Protein AF-A0AAU4DX26-F1 (afdb_monomer_lite)

Foldseek 3Di:
DDDDDDDDDDDDPPPDPPDPPPCPPAPDVVLLVVLVVLCVVCVVLLQVLLCVQQNHFFDEAEARHALLVLLLVQLVFLCQQLDDDDPVLSVVSSVVSSVCVVVDLQQWAWHHGNRAIYIYGHSVSCSPPPSLVSSLNVSLNRSVRSQCVPPPNVVVVSVVVCCVSVVDPDDVVVVVVVVVVVVVSNVSSNVCSVSSCVSSVD

Radius of gyration: 22.92 Å; chains: 1; bounding box: 84×51×58 Å

Structure (mmCIF, N/CA/C/O backbone):
data_AF-A0AAU4DX26-F1
#
_entry.id   AF-A0AAU4DX26-F1
#
loop_
_atom_site.group_PDB
_atom_site.id
_atom_site.type_symbol
_atom_site.label_atom_id
_atom_site.label_alt_id
_atom_site.label_comp_id
_atom_site.label_asym_id
_atom_site.label_entity_id
_atom_site.label_seq_id
_atom_site.pdbx_PDB_ins_code
_atom_site.Cartn_x
_atom_site.Cartn_y
_atom_site.Cartn_z
_atom_site.occupancy
_atom_site.B_iso_or_equiv
_atom_site.auth_seq_id
_atom_site.auth_comp_id
_atom_site.auth_asym_id
_atom_site.auth_atom_id
_atom_site.pdbx_PDB_model_num
ATOM 1 N N . MET A 1 1 ? 65.463 29.851 33.511 1.00 45.09 1 MET A N 1
ATOM 2 C CA . MET A 1 1 ? 64.222 29.044 33.441 1.00 45.09 1 MET A CA 1
ATOM 3 C C . MET A 1 1 ? 63.133 29.927 32.836 1.00 45.09 1 MET A C 1
ATOM 5 O O . MET A 1 1 ? 63.226 31.135 32.988 1.00 45.09 1 MET A O 1
ATOM 9 N N . ALA A 1 2 ? 62.246 29.336 32.037 1.00 43.62 2 ALA A N 1
ATOM 10 C CA . ALA A 1 2 ? 61.612 29.903 30.838 1.00 43.62 2 ALA A CA 1
ATOM 11 C C . ALA A 1 2 ? 60.739 31.172 30.991 1.00 43.62 2 ALA A C 1
ATOM 13 O O . ALA A 1 2 ? 60.023 31.341 31.972 1.00 43.62 2 ALA A O 1
ATOM 14 N N . SER A 1 3 ? 60.775 32.007 29.944 1.00 37.50 3 SER A N 1
ATOM 15 C CA . SER A 1 3 ? 59.946 33.198 29.698 1.00 37.50 3 SER A CA 1
ATOM 16 C C . SER A 1 3 ? 58.506 32.850 29.280 1.00 37.50 3 SER A C 1
ATOM 18 O O . SER A 1 3 ? 58.335 31.915 28.498 1.00 37.50 3 SER A O 1
ATOM 20 N N . PRO A 1 4 ? 57.482 33.645 29.647 1.00 47.53 4 PRO A N 1
ATOM 21 C CA . PRO A 1 4 ? 56.188 33.624 28.972 1.00 47.53 4 PRO A CA 1
ATOM 22 C C . PRO A 1 4 ? 56.113 34.730 27.903 1.00 47.53 4 PRO A C 1
ATOM 24 O O . PRO A 1 4 ? 56.318 35.908 28.185 1.00 47.53 4 PRO A O 1
ATOM 27 N N . SER A 1 5 ? 55.838 34.336 26.659 1.00 44.50 5 SER A N 1
ATOM 28 C CA . SER A 1 5 ? 55.486 35.226 25.540 1.00 44.50 5 SER A CA 1
ATOM 29 C C . SER A 1 5 ? 53.956 35.309 25.363 1.00 44.50 5 SER A C 1
ATOM 31 O O . SER A 1 5 ? 53.243 34.479 25.931 1.00 44.50 5 SER A O 1
ATOM 33 N N . PRO A 1 6 ? 53.443 36.332 24.649 1.00 45.28 6 PRO A N 1
ATOM 34 C CA . PRO A 1 6 ? 52.147 36.946 24.923 1.00 45.28 6 PRO A CA 1
ATOM 35 C C . PRO A 1 6 ? 50.973 36.385 24.105 1.00 45.28 6 PRO A C 1
ATOM 37 O O . PRO A 1 6 ? 51.128 35.616 23.161 1.00 45.28 6 PRO A O 1
ATOM 40 N N . ILE A 1 7 ? 49.785 36.842 24.507 1.00 44.69 7 ILE A N 1
ATOM 41 C CA . ILE A 1 7 ? 48.466 36.684 23.885 1.00 44.69 7 ILE A CA 1
ATOM 42 C C . ILE A 1 7 ? 48.524 36.930 22.367 1.00 44.69 7 ILE A C 1
ATOM 44 O O . ILE A 1 7 ? 48.953 37.997 21.934 1.00 44.69 7 ILE A O 1
ATOM 48 N N . SER A 1 8 ? 47.982 35.993 21.582 1.00 38.03 8 SER A N 1
ATOM 49 C CA . SER A 1 8 ? 47.540 36.247 20.208 1.00 38.03 8 SER A CA 1
ATOM 50 C C . SER A 1 8 ? 46.081 35.813 20.062 1.00 38.03 8 SER A C 1
ATOM 52 O O . SER A 1 8 ? 45.760 34.630 19.990 1.00 38.03 8 SER A O 1
ATOM 54 N N . ASN A 1 9 ? 45.196 36.809 20.095 1.00 45.59 9 ASN A N 1
ATOM 55 C CA . ASN A 1 9 ? 43.799 36.716 19.692 1.00 45.59 9 ASN A CA 1
ATOM 56 C C . ASN A 1 9 ? 43.763 36.925 18.174 1.00 45.59 9 ASN A C 1
ATOM 58 O O . ASN A 1 9 ? 43.903 38.068 17.736 1.00 45.59 9 ASN A O 1
ATOM 62 N N . GLN A 1 10 ? 43.594 35.859 17.391 1.00 40.44 10 GLN A N 1
ATOM 63 C CA . GLN A 1 10 ? 43.065 35.908 16.024 1.00 40.44 10 GLN A CA 1
ATOM 64 C C . GLN A 1 10 ? 42.912 34.486 15.482 1.00 40.44 10 GLN A C 1
ATOM 66 O O . GLN A 1 10 ? 43.899 33.790 15.285 1.00 40.44 10 GLN A O 1
ATOM 71 N N . ASP A 1 11 ? 41.649 34.068 15.373 1.00 35.59 11 ASP A N 1
ATOM 72 C CA . ASP A 1 11 ? 41.059 33.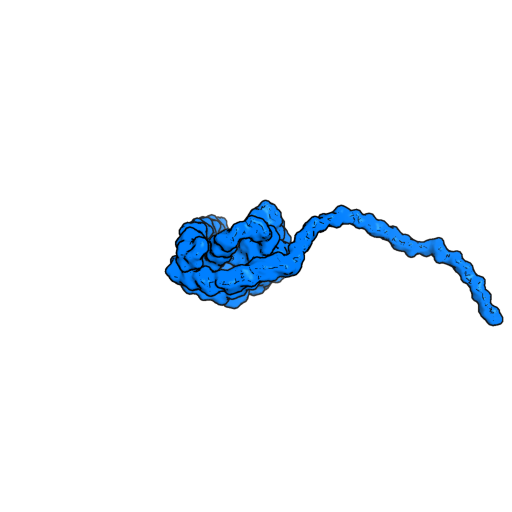175 14.359 1.00 35.59 11 ASP A CA 1
ATOM 73 C C . ASP A 1 11 ? 39.864 32.437 14.972 1.00 35.59 11 ASP A C 1
ATOM 75 O O . ASP A 1 11 ? 39.826 31.220 15.144 1.00 35.59 11 ASP A O 1
ATOM 79 N N . ALA A 1 12 ? 38.849 33.226 15.332 1.00 37.69 12 ALA A N 1
ATOM 80 C CA . ALA A 1 12 ? 37.509 32.704 15.529 1.00 37.69 12 ALA A CA 1
ATOM 81 C C . ALA A 1 12 ? 36.937 32.360 14.142 1.00 37.69 12 ALA A C 1
ATOM 83 O O . ALA A 1 12 ? 36.818 33.265 13.308 1.00 37.69 12 ALA A O 1
ATOM 84 N N . PRO A 1 13 ? 36.558 31.103 13.853 1.00 38.75 13 PRO A N 1
ATOM 85 C CA . PRO A 1 13 ? 35.814 30.817 12.640 1.00 38.75 13 PRO A CA 1
ATOM 86 C C . PRO A 1 13 ? 34.476 31.556 12.708 1.00 38.75 13 PRO A C 1
ATOM 88 O O . PRO A 1 13 ? 33.733 31.444 13.687 1.00 38.75 13 PRO A O 1
ATOM 91 N N . ALA A 1 14 ? 34.198 32.337 11.664 1.00 37.00 14 ALA A N 1
ATOM 92 C CA . ALA A 1 14 ? 32.953 33.062 11.481 1.00 37.00 14 ALA A CA 1
ATOM 93 C C . ALA A 1 14 ? 31.765 32.140 11.781 1.00 37.00 14 ALA A C 1
ATOM 95 O O . ALA A 1 14 ? 31.567 31.123 11.113 1.00 37.00 14 ALA A O 1
ATOM 96 N N . ALA A 1 15 ? 30.988 32.503 12.803 1.00 37.38 15 ALA A N 1
ATOM 97 C CA . ALA A 1 15 ? 29.748 31.833 13.141 1.00 37.38 15 ALA A CA 1
ATOM 98 C C . ALA A 1 15 ? 28.873 31.773 11.884 1.00 37.38 15 ALA A C 1
ATOM 100 O O . ALA A 1 15 ? 28.411 32.799 11.376 1.00 37.38 15 ALA A O 1
ATOM 101 N N . ALA A 1 16 ? 28.677 30.560 11.365 1.00 36.34 16 ALA A N 1
ATOM 102 C CA . ALA A 1 16 ? 27.711 30.305 10.318 1.00 36.34 16 ALA A CA 1
ATOM 103 C C . ALA A 1 16 ? 26.363 30.851 10.800 1.00 36.34 16 ALA A C 1
ATOM 105 O O . ALA A 1 16 ? 25.844 30.431 11.836 1.00 36.34 16 ALA A O 1
ATOM 106 N N . ARG A 1 17 ? 25.830 31.836 10.070 1.00 33.31 17 ARG A N 1
ATOM 107 C CA . ARG A 1 17 ? 24.499 32.386 10.327 1.00 33.31 17 ARG A CA 1
ATOM 108 C C . ARG A 1 17 ? 23.514 31.214 10.400 1.00 33.31 17 ARG A C 1
ATOM 110 O O . ARG A 1 17 ? 23.447 30.458 9.427 1.00 33.31 17 ARG A O 1
ATOM 117 N N . PRO A 1 18 ? 22.752 31.045 11.494 1.00 33.91 18 PRO A N 1
ATOM 118 C CA . PRO A 1 18 ? 21.687 30.062 11.508 1.00 33.91 18 PRO A CA 1
ATOM 119 C C . PRO A 1 18 ? 20.671 30.486 10.446 1.00 33.91 18 PRO A C 1
ATOM 121 O O . PRO A 1 18 ? 19.991 31.503 10.580 1.00 33.91 18 PRO A O 1
ATOM 124 N N . GLY A 1 19 ? 20.611 29.725 9.351 1.00 31.81 19 GLY A N 1
ATOM 125 C CA . GLY A 1 19 ? 19.481 29.784 8.434 1.00 31.81 19 GLY A CA 1
ATOM 126 C C . GLY A 1 19 ? 18.188 29.530 9.214 1.00 31.81 19 GLY A C 1
ATOM 127 O O . GLY A 1 19 ? 18.244 28.924 10.289 1.00 31.81 19 GLY A O 1
ATOM 128 N N . PRO A 1 20 ? 17.030 30.000 8.719 1.00 30.69 20 PRO A N 1
ATOM 129 C CA . PRO A 1 20 ? 15.772 29.865 9.437 1.00 30.69 20 PRO A CA 1
ATOM 130 C C . PRO A 1 20 ? 15.560 28.395 9.795 1.00 30.69 20 PRO A C 1
ATOM 132 O O . PRO A 1 20 ? 15.375 27.545 8.922 1.00 30.69 20 PRO A O 1
ATOM 135 N N . ALA A 1 21 ? 15.640 28.100 11.093 1.00 29.28 21 ALA A N 1
ATOM 136 C CA . ALA A 1 21 ? 15.318 26.797 11.628 1.00 29.28 21 ALA A CA 1
ATOM 137 C C . ALA A 1 21 ? 13.844 26.556 11.313 1.00 29.28 21 ALA A C 1
ATOM 139 O O . ALA A 1 21 ? 12.949 27.106 11.958 1.00 29.28 21 ALA A O 1
ATOM 140 N N . VAL A 1 22 ? 13.588 25.760 10.276 1.00 27.83 22 VAL A N 1
ATOM 141 C CA . VAL A 1 22 ? 12.261 25.225 10.001 1.00 27.83 22 VAL A CA 1
ATOM 142 C C . VAL A 1 22 ? 11.984 24.215 11.108 1.00 27.83 22 VAL A C 1
ATOM 144 O O . VAL A 1 22 ? 12.221 23.016 10.964 1.00 27.83 22 VAL A O 1
ATOM 147 N N . ASN A 1 23 ? 11.515 24.731 12.245 1.00 27.22 23 ASN A N 1
ATOM 148 C CA . ASN A 1 23 ? 10.947 23.969 13.344 1.00 27.22 23 ASN A CA 1
ATOM 149 C C . ASN A 1 23 ? 9.668 23.310 12.833 1.00 27.22 23 ASN A C 1
ATOM 151 O O . ASN A 1 23 ? 8.558 23.775 13.069 1.00 27.22 23 ASN A O 1
ATOM 155 N N . THR A 1 24 ? 9.823 22.217 12.093 1.00 33.28 24 THR A N 1
ATOM 156 C CA . THR A 1 24 ? 8.741 21.250 11.974 1.00 33.28 24 THR A CA 1
ATOM 157 C C . THR A 1 24 ? 8.690 20.588 13.344 1.00 33.28 24 THR A C 1
ATOM 159 O O . THR A 1 24 ? 9.684 19.952 13.704 1.00 33.28 24 THR A O 1
ATOM 162 N N . PRO A 1 25 ? 7.630 20.753 14.155 1.00 36.09 25 PRO A N 1
ATOM 163 C CA . PRO A 1 25 ? 7.557 20.045 15.419 1.00 36.09 25 PRO A CA 1
ATOM 164 C C . PRO A 1 25 ? 7.612 18.554 15.093 1.00 36.09 25 PRO A C 1
ATOM 166 O O . PRO A 1 25 ? 6.681 17.994 14.510 1.00 36.09 25 PRO A O 1
ATOM 169 N N . ALA A 1 26 ? 8.739 17.915 15.414 1.00 45.88 26 ALA A N 1
ATOM 170 C CA . ALA A 1 26 ? 8.803 16.471 15.476 1.00 45.88 26 ALA A CA 1
ATOM 171 C C . ALA A 1 26 ? 7.676 16.063 16.422 1.00 45.88 26 ALA A C 1
ATOM 173 O O . ALA A 1 26 ? 7.638 16.516 17.567 1.00 45.88 26 ALA A O 1
ATOM 174 N N . LEU A 1 27 ? 6.710 15.282 15.942 1.00 53.22 27 LEU A N 1
ATOM 175 C CA . LEU A 1 27 ? 5.729 14.705 16.850 1.00 53.22 27 LEU A CA 1
ATOM 176 C C . LEU A 1 27 ? 6.478 14.031 17.980 1.00 53.22 27 LEU A C 1
ATOM 178 O O . LEU A 1 27 ? 7.435 13.289 17.744 1.00 53.22 27 LEU A O 1
ATOM 182 N N . SER A 1 28 ? 6.047 14.309 19.204 1.00 62.34 28 SER A N 1
ATOM 183 C CA . SER A 1 28 ? 6.607 13.630 20.355 1.00 62.34 28 SER A CA 1
ATOM 184 C C . SER A 1 28 ? 6.428 12.126 20.150 1.00 62.34 28 SER A C 1
ATOM 186 O O . SER A 1 28 ? 5.377 11.673 19.691 1.00 62.34 28 SER A O 1
ATOM 188 N N . ALA A 1 29 ? 7.449 11.340 20.496 1.00 73.06 29 ALA A N 1
ATOM 189 C CA . ALA A 1 29 ? 7.422 9.878 20.399 1.00 73.06 29 ALA A CA 1
ATOM 190 C C . ALA A 1 29 ? 6.145 9.261 21.008 1.00 73.06 29 ALA A C 1
ATOM 192 O O . ALA A 1 29 ? 5.704 8.197 20.588 1.00 73.06 29 ALA A O 1
ATOM 193 N N . ARG A 1 30 ? 5.523 9.962 21.963 1.00 79.12 30 ARG A N 1
ATOM 194 C CA . ARG A 1 30 ? 4.229 9.633 22.563 1.00 79.12 30 ARG A CA 1
ATOM 195 C C . ARG A 1 30 ? 3.085 9.535 21.549 1.00 79.12 30 ARG A C 1
ATOM 197 O O . ARG A 1 30 ? 2.304 8.599 21.636 1.00 79.12 30 ARG A O 1
ATOM 204 N N . HIS A 1 31 ? 2.966 10.471 20.610 1.00 78.44 31 HIS A N 1
ATOM 205 C CA . HIS A 1 31 ? 1.852 10.459 19.661 1.00 78.44 31 HIS A CA 1
ATOM 206 C C . HIS A 1 31 ? 1.985 9.316 18.650 1.00 78.44 31 HIS A C 1
ATOM 208 O O . HIS A 1 31 ? 1.036 8.575 18.427 1.00 78.44 31 HIS A O 1
ATOM 214 N N . THR A 1 32 ? 3.192 9.108 18.119 1.00 83.06 32 THR A N 1
ATOM 215 C CA . THR A 1 32 ? 3.491 7.947 17.271 1.00 83.06 32 THR A CA 1
ATOM 216 C C . THR A 1 32 ? 3.190 6.632 17.993 1.00 83.06 32 THR A C 1
ATOM 218 O O . THR A 1 32 ? 2.630 5.728 17.384 1.00 83.06 32 THR A O 1
ATOM 221 N N . ARG A 1 33 ? 3.515 6.528 19.292 1.00 84.69 33 ARG A N 1
ATOM 222 C CA . ARG A 1 33 ? 3.175 5.352 20.112 1.00 84.69 33 ARG A CA 1
ATOM 223 C C . ARG A 1 33 ? 1.668 5.139 20.231 1.00 84.69 33 ARG A C 1
ATOM 225 O O . ARG A 1 33 ? 1.228 4.018 20.038 1.00 84.69 33 ARG A O 1
ATOM 232 N N . LEU A 1 34 ? 0.896 6.197 20.478 1.00 86.56 34 LEU A N 1
ATOM 233 C CA . LEU A 1 34 ? -0.562 6.103 20.598 1.00 86.56 34 LEU A CA 1
ATOM 234 C C . LEU A 1 34 ? -1.213 5.601 19.301 1.00 86.56 34 LEU A C 1
ATOM 236 O O . LEU A 1 34 ? -2.007 4.668 19.343 1.00 86.56 34 LEU A O 1
ATOM 240 N N . ILE A 1 35 ? -0.824 6.154 18.146 1.00 87.00 35 ILE A N 1
ATOM 241 C CA . ILE A 1 35 ? -1.317 5.670 16.846 1.00 87.00 35 ILE A CA 1
ATOM 242 C C . ILE A 1 35 ? -0.880 4.217 16.604 1.00 87.00 35 ILE A C 1
ATOM 244 O O . ILE A 1 35 ? -1.664 3.408 16.118 1.00 87.00 35 ILE A O 1
ATOM 248 N N . ALA A 1 36 ? 0.347 3.848 16.985 1.00 88.00 36 ALA A N 1
ATOM 249 C CA . ALA A 1 36 ? 0.823 2.471 16.857 1.00 88.00 36 ALA A CA 1
ATOM 250 C C . ALA A 1 36 ? 0.057 1.479 17.745 1.00 88.00 36 ALA A C 1
ATOM 252 O O . ALA A 1 36 ? -0.199 0.356 17.318 1.00 88.00 36 ALA A O 1
ATOM 253 N N . GLU A 1 37 ? -0.319 1.873 18.961 1.00 88.69 37 GLU A N 1
ATOM 254 C CA . GLU A 1 37 ? -1.157 1.065 19.852 1.00 88.69 37 GLU A CA 1
ATOM 255 C C . GLU A 1 37 ? -2.569 0.892 19.287 1.00 88.69 37 GLU A C 1
ATOM 257 O O . GLU A 1 37 ? -3.084 -0.224 19.281 1.00 88.69 37 GLU A O 1
ATOM 262 N N . GLN A 1 38 ? -3.161 1.959 18.744 1.00 89.12 38 GLN A N 1
ATOM 263 C CA . GLN A 1 38 ? -4.467 1.896 18.084 1.00 89.12 38 GLN A CA 1
ATOM 264 C C . GLN A 1 38 ? -4.439 0.985 16.854 1.00 89.12 38 GLN A C 1
ATOM 266 O O . GLN A 1 38 ? -5.291 0.111 16.734 1.00 89.12 38 GLN A O 1
ATOM 271 N N . ILE A 1 39 ? -3.427 1.118 15.991 1.00 89.38 39 ILE A N 1
ATOM 272 C CA . ILE A 1 39 ? -3.243 0.221 14.841 1.00 89.38 39 ILE A CA 1
ATOM 273 C C . ILE A 1 39 ? -3.075 -1.220 15.303 1.00 89.38 39 ILE A C 1
ATOM 275 O O . ILE A 1 39 ? -3.710 -2.105 14.749 1.00 89.38 39 ILE A O 1
ATOM 279 N N . ARG A 1 40 ? -2.276 -1.477 16.344 1.00 89.50 40 ARG A N 1
ATOM 280 C CA . ARG A 1 40 ? -2.105 -2.838 16.869 1.00 89.50 40 ARG A CA 1
ATOM 281 C C . ARG A 1 40 ? -3.426 -3.435 17.357 1.00 89.50 40 ARG A C 1
ATOM 283 O O . ARG A 1 40 ? -3.659 -4.615 17.133 1.00 89.50 40 ARG A O 1
ATOM 290 N N . ALA A 1 41 ? -4.270 -2.635 18.006 1.00 89.38 41 ALA A N 1
ATOM 291 C CA . ALA A 1 41 ? -5.582 -3.078 18.470 1.00 89.38 41 ALA A CA 1
ATOM 292 C C . ALA A 1 41 ? -6.568 -3.339 17.316 1.00 89.38 41 ALA A C 1
ATOM 294 O O . ALA A 1 41 ? -7.430 -4.202 17.442 1.00 89.38 41 ALA A O 1
ATOM 295 N N . LEU A 1 42 ? -6.444 -2.604 16.207 1.00 90.00 42 LEU A N 1
ATOM 296 C CA . LEU A 1 42 ? -7.306 -2.737 15.027 1.00 90.00 42 LEU A CA 1
ATOM 297 C C . LEU A 1 42 ? -6.809 -3.780 14.019 1.00 90.00 42 LEU A C 1
ATOM 299 O O . LEU A 1 42 ? -7.602 -4.264 13.219 1.00 90.00 42 LEU A O 1
ATOM 303 N N . ALA A 1 43 ? -5.521 -4.129 14.045 1.00 91.00 43 ALA A N 1
ATOM 304 C CA . ALA A 1 43 ? -4.886 -4.870 12.961 1.00 91.00 43 ALA A CA 1
ATOM 305 C C . ALA A 1 43 ? -5.543 -6.224 12.673 1.00 91.00 43 ALA A C 1
ATOM 307 O O . ALA A 1 43 ? -5.763 -6.529 11.510 1.00 91.00 43 ALA A O 1
ATOM 308 N N . GLY A 1 44 ? -5.876 -6.997 13.712 1.00 93.94 44 GLY A N 1
ATOM 309 C CA . GLY A 1 44 ? -6.558 -8.287 13.561 1.00 93.94 44 GLY A CA 1
ATOM 310 C C . GLY A 1 44 ? -7.949 -8.139 12.933 1.00 93.94 44 GLY A C 1
ATOM 311 O O . GLY A 1 44 ? -8.136 -8.598 11.811 1.00 93.94 44 GLY A O 1
ATOM 312 N N . PRO A 1 45 ? -8.891 -7.430 13.587 1.00 95.25 45 PRO A N 1
ATOM 313 C CA . PRO A 1 45 ? -10.249 -7.268 13.065 1.00 95.25 45 PRO A CA 1
ATOM 314 C C . PRO A 1 45 ? -10.316 -6.664 11.656 1.00 95.25 45 PRO A C 1
ATOM 316 O O . PRO A 1 45 ? -11.117 -7.098 10.835 1.00 95.25 45 PRO A O 1
ATOM 319 N N . VAL A 1 46 ? -9.473 -5.668 11.355 1.00 95.56 46 VAL A N 1
ATOM 320 C CA . VAL A 1 46 ? -9.447 -5.051 10.019 1.00 95.56 46 VAL A CA 1
ATOM 321 C C . VAL A 1 46 ? -8.862 -6.012 8.983 1.00 95.56 46 VAL A C 1
ATOM 323 O O . VAL A 1 46 ? -9.394 -6.094 7.881 1.00 95.56 46 VAL A O 1
ATOM 326 N N . ALA A 1 47 ? -7.802 -6.757 9.317 1.00 96.69 47 ALA A N 1
ATOM 327 C CA . ALA A 1 47 ? -7.240 -7.756 8.411 1.00 96.69 47 ALA A CA 1
ATOM 328 C C . ALA A 1 47 ? -8.257 -8.859 8.092 1.00 96.69 47 ALA A C 1
ATOM 330 O O . ALA A 1 47 ? -8.450 -9.160 6.921 1.00 96.69 47 ALA A O 1
ATOM 331 N N . GLU A 1 48 ? -8.962 -9.384 9.097 1.00 97.19 48 GLU A N 1
ATOM 332 C CA . GLU A 1 48 ? -10.016 -10.390 8.905 1.00 97.19 48 GLU A CA 1
ATOM 333 C C . GLU A 1 48 ? -11.138 -9.872 7.991 1.00 97.19 48 GLU A C 1
ATOM 335 O O . GLU A 1 48 ? -11.539 -10.553 7.045 1.00 97.19 48 GLU A O 1
ATOM 340 N N . ALA A 1 49 ? -11.605 -8.637 8.217 1.00 97.31 49 ALA A N 1
ATOM 341 C CA . ALA A 1 49 ? -12.610 -8.005 7.364 1.00 97.31 49 ALA A CA 1
ATOM 342 C C . ALA A 1 49 ? -12.120 -7.845 5.913 1.00 97.31 49 ALA A C 1
ATOM 344 O O . ALA A 1 49 ? -12.859 -8.121 4.968 1.00 97.31 49 ALA A O 1
ATOM 345 N N . VAL A 1 50 ? -10.863 -7.434 5.719 1.00 97.81 50 VAL A N 1
ATOM 346 C CA . VAL A 1 50 ? -10.267 -7.304 4.382 1.00 97.81 50 VAL A CA 1
ATOM 347 C C . VAL A 1 50 ? -10.097 -8.665 3.716 1.00 97.81 50 VAL A C 1
ATOM 349 O O . VAL A 1 50 ? -10.413 -8.788 2.538 1.00 97.81 50 VAL A O 1
ATOM 352 N N . GLU A 1 51 ? -9.664 -9.697 4.437 1.00 97.50 51 GLU A N 1
ATOM 353 C CA . GLU A 1 51 ? -9.532 -11.045 3.877 1.00 97.50 51 GLU A CA 1
ATOM 354 C C . GLU A 1 51 ? -10.873 -11.603 3.402 1.00 97.50 51 GLU A C 1
ATOM 356 O O . GLU A 1 51 ? -10.950 -12.209 2.329 1.00 97.50 51 GLU A O 1
ATOM 361 N N . GLN A 1 52 ? -11.943 -11.328 4.151 1.00 97.69 52 GLN A N 1
ATOM 362 C CA . GLN A 1 52 ? -13.305 -11.699 3.779 1.00 97.69 52 GLN A CA 1
ATOM 363 C C . GLN A 1 52 ? -13.804 -10.961 2.523 1.00 97.69 52 GLN A C 1
ATOM 365 O O . GLN A 1 52 ? -14.528 -11.551 1.720 1.00 97.69 52 GLN A O 1
ATOM 370 N N . LEU A 1 53 ? -13.446 -9.685 2.350 1.00 97.31 53 LEU A N 1
ATOM 371 C CA . LEU A 1 53 ? -13.990 -8.822 1.291 1.00 97.31 53 LEU A CA 1
ATOM 372 C C . LEU A 1 53 ? -13.128 -8.768 0.019 1.00 97.31 53 LEU A C 1
ATOM 374 O O . LEU A 1 53 ? -13.657 -8.735 -1.092 1.00 97.31 53 LEU A O 1
ATOM 378 N N . ALA A 1 54 ? -11.806 -8.726 0.167 1.00 96.38 54 ALA A N 1
ATOM 379 C CA . ALA A 1 54 ? -10.847 -8.469 -0.908 1.00 96.38 54 ALA A CA 1
ATOM 380 C C . ALA A 1 54 ? -9.977 -9.687 -1.266 1.00 96.38 54 ALA A C 1
ATOM 382 O O . ALA A 1 54 ? -9.337 -9.676 -2.326 1.00 96.38 54 ALA A O 1
ATOM 383 N N . GLY A 1 55 ? -9.982 -10.728 -0.425 1.00 96.38 55 GLY A N 1
ATOM 384 C CA . GLY A 1 55 ? -9.184 -11.943 -0.581 1.00 96.38 55 GLY A CA 1
ATOM 385 C C . GLY A 1 55 ? -7.937 -11.980 0.315 1.00 96.38 55 GLY A C 1
ATOM 386 O O . GLY A 1 55 ? -7.697 -11.051 1.082 1.00 96.38 55 GLY A O 1
ATOM 387 N N . PRO A 1 56 ? -7.132 -13.055 0.229 1.00 96.69 56 PRO A N 1
ATOM 388 C CA . PRO A 1 56 ? -6.047 -13.321 1.172 1.00 96.69 56 PRO A CA 1
ATOM 389 C C . PRO A 1 56 ? -4.994 -12.210 1.187 1.00 96.69 56 PRO A C 1
ATOM 391 O O . PRO A 1 56 ? -4.623 -11.671 0.139 1.00 96.69 56 PRO A O 1
ATOM 394 N N . LEU A 1 57 ? -4.467 -11.913 2.376 1.00 96.50 57 LEU A N 1
ATOM 395 C CA . LEU A 1 57 ? -3.395 -10.941 2.547 1.00 96.50 57 LEU A CA 1
ATOM 396 C C . LEU A 1 57 ? -2.010 -11.590 2.371 1.00 96.50 57 LEU A C 1
ATOM 398 O O . LEU A 1 57 ? -1.791 -12.729 2.788 1.00 96.50 57 LEU A O 1
ATOM 402 N N . PRO A 1 58 ? -1.032 -10.867 1.794 1.00 95.31 58 PRO A N 1
ATOM 403 C CA . PRO A 1 58 ? 0.366 -11.275 1.843 1.00 95.31 58 PRO A CA 1
ATOM 404 C C . PRO A 1 58 ? 0.939 -11.015 3.247 1.00 95.31 58 PRO A C 1
ATOM 406 O O . PRO A 1 58 ? 0.269 -10.476 4.125 1.00 95.31 58 PRO A O 1
ATOM 409 N N . THR A 1 59 ? 2.228 -11.287 3.460 1.00 95.25 59 THR A N 1
ATOM 410 C CA . THR A 1 59 ? 2.924 -10.766 4.647 1.00 95.25 59 THR A CA 1
ATOM 411 C C . THR A 1 59 ? 2.841 -9.236 4.668 1.00 95.25 59 THR A C 1
ATOM 413 O O . THR A 1 59 ? 3.400 -8.561 3.797 1.00 95.25 59 THR A O 1
ATOM 416 N N . VAL A 1 60 ? 2.172 -8.681 5.681 1.00 96.44 60 VAL A N 1
ATOM 417 C CA . VAL A 1 60 ? 2.043 -7.233 5.884 1.00 96.44 60 VAL A CA 1
ATOM 418 C C . VAL A 1 60 ? 2.909 -6.795 7.056 1.00 96.44 60 VAL A C 1
ATOM 420 O O . VAL A 1 60 ? 2.753 -7.260 8.186 1.00 96.44 60 VAL A O 1
ATOM 423 N N . ARG A 1 61 ? 3.803 -5.836 6.811 1.00 95.94 61 ARG A N 1
ATOM 424 C CA . ARG A 1 61 ? 4.517 -5.111 7.868 1.00 95.94 61 ARG A CA 1
ATOM 425 C C . ARG A 1 61 ? 3.961 -3.701 7.970 1.00 95.94 61 ARG A C 1
ATOM 427 O O . ARG A 1 61 ? 3.789 -3.045 6.953 1.00 95.94 61 ARG A O 1
ATOM 434 N N . THR A 1 62 ? 3.736 -3.211 9.188 1.00 94.81 62 THR A N 1
ATOM 435 C CA . THR A 1 62 ? 3.231 -1.846 9.403 1.00 94.81 62 THR A CA 1
ATOM 436 C C . THR A 1 62 ? 4.253 -0.991 10.143 1.00 94.81 62 THR A C 1
ATOM 438 O O . THR A 1 62 ? 4.730 -1.360 11.217 1.00 94.81 62 THR A O 1
ATOM 441 N N . LEU A 1 63 ? 4.576 0.176 9.584 1.00 94.06 63 LEU A N 1
ATOM 442 C CA . LEU A 1 63 ? 5.469 1.168 10.171 1.00 94.06 63 LEU A CA 1
ATOM 443 C C . LEU A 1 63 ? 4.708 2.459 10.469 1.00 94.06 63 LEU A C 1
ATOM 445 O O . LEU A 1 63 ? 4.351 3.208 9.565 1.00 94.06 63 LEU A O 1
ATOM 449 N N . VAL A 1 64 ? 4.550 2.777 11.751 1.00 91.56 64 VAL A N 1
ATOM 450 C CA . VAL A 1 64 ? 3.960 4.047 12.195 1.00 91.56 64 VAL A CA 1
ATOM 451 C C . VAL A 1 64 ? 5.074 5.043 12.479 1.00 91.56 64 VAL A C 1
ATOM 453 O O . VAL A 1 64 ? 5.901 4.838 13.371 1.00 91.56 64 VAL A O 1
ATOM 456 N N . THR A 1 65 ? 5.144 6.121 11.703 1.00 89.88 65 THR A N 1
ATOM 457 C CA . THR A 1 65 ? 6.281 7.046 11.765 1.00 89.88 65 THR A CA 1
ATOM 458 C C . THR A 1 65 ? 5.935 8.450 11.259 1.00 89.88 65 THR A C 1
ATOM 460 O O . THR A 1 65 ? 4.805 8.753 10.889 1.00 89.88 65 THR A O 1
ATOM 463 N N . GLY A 1 66 ? 6.910 9.359 11.292 1.00 87.31 66 GLY A N 1
ATOM 464 C CA . GLY A 1 66 ? 6.788 10.687 10.687 1.00 87.31 66 GLY A CA 1
ATOM 465 C C . GLY A 1 66 ? 7.049 10.662 9.177 1.00 87.31 66 GLY A C 1
ATOM 466 O O . GLY A 1 66 ? 7.755 9.787 8.684 1.00 87.31 66 GLY A O 1
ATOM 467 N N . ARG A 1 67 ? 6.563 11.677 8.450 1.00 85.81 67 ARG A N 1
ATOM 468 C CA . ARG A 1 67 ? 6.637 11.775 6.974 1.00 85.81 67 ARG A CA 1
ATOM 469 C C . ARG A 1 67 ? 8.025 11.517 6.381 1.00 85.81 67 ARG A C 1
ATOM 471 O O . ARG A 1 67 ? 8.151 10.715 5.470 1.00 85.81 67 ARG A O 1
ATOM 478 N N . VAL A 1 68 ? 9.075 12.141 6.923 1.00 86.88 68 VAL A N 1
ATOM 479 C CA . VAL A 1 68 ? 10.451 11.983 6.402 1.00 86.88 68 VAL A CA 1
ATOM 480 C C . VAL A 1 68 ? 10.936 10.536 6.522 1.00 86.88 68 VAL A C 1
ATOM 482 O O . VAL A 1 68 ? 11.396 9.949 5.549 1.00 86.88 68 VAL A O 1
ATOM 485 N N . ARG A 1 69 ? 10.821 9.946 7.719 1.00 87.94 69 ARG A N 1
ATOM 486 C CA . ARG A 1 69 ? 11.251 8.561 7.960 1.00 87.94 69 ARG A CA 1
ATOM 487 C C . ARG A 1 69 ? 10.390 7.567 7.188 1.00 87.94 69 ARG A C 1
ATOM 489 O O . ARG A 1 69 ? 10.925 6.587 6.691 1.00 87.94 69 ARG A O 1
ATOM 496 N N . GLY A 1 70 ? 9.092 7.832 7.073 1.00 88.69 70 GLY A N 1
ATOM 497 C CA . GLY A 1 70 ? 8.175 6.998 6.308 1.00 88.69 70 GLY A CA 1
ATOM 498 C C . GLY A 1 70 ? 8.480 7.010 4.813 1.00 88.69 70 GLY A C 1
ATOM 499 O O . GLY A 1 70 ? 8.557 5.946 4.213 1.00 88.69 70 GLY A O 1
ATOM 500 N N . ALA A 1 71 ? 8.766 8.178 4.231 1.00 88.81 71 ALA A N 1
ATOM 501 C CA . ALA A 1 71 ? 9.176 8.285 2.831 1.00 88.81 71 ALA A CA 1
ATOM 502 C C . ALA A 1 71 ? 10.492 7.537 2.556 1.00 88.81 71 ALA A C 1
ATOM 504 O O . ALA A 1 71 ? 10.593 6.804 1.578 1.00 88.81 71 ALA A O 1
ATOM 505 N N . LEU A 1 72 ? 11.479 7.661 3.453 1.00 88.44 72 LEU A N 1
ATOM 506 C CA . LEU A 1 72 ? 12.738 6.913 3.354 1.00 88.44 72 LEU A CA 1
ATOM 507 C C . LEU A 1 72 ? 12.529 5.399 3.477 1.00 88.44 72 LEU A C 1
ATOM 509 O O . LEU A 1 72 ? 13.144 4.643 2.731 1.00 88.44 72 LEU A O 1
ATOM 513 N N . ALA A 1 73 ? 11.682 4.956 4.409 1.00 90.31 73 ALA A N 1
ATOM 514 C CA . ALA A 1 73 ? 11.366 3.542 4.587 1.00 90.31 73 ALA A CA 1
ATOM 515 C C . ALA A 1 73 ? 10.622 2.968 3.376 1.00 90.31 73 ALA A C 1
ATOM 517 O O . ALA A 1 73 ? 10.956 1.872 2.936 1.00 90.31 73 ALA A O 1
ATOM 518 N N . SER A 1 74 ? 9.685 3.733 2.809 1.00 90.94 74 SER A N 1
ATOM 519 C CA . SER A 1 74 ? 8.928 3.350 1.612 1.00 90.94 74 SER A CA 1
ATOM 520 C C . SER A 1 74 ? 9.865 3.153 0.420 1.00 90.94 74 SER A C 1
ATOM 522 O O . SER A 1 74 ? 9.954 2.056 -0.123 1.00 90.94 74 SER A O 1
ATOM 524 N N . ALA A 1 75 ? 10.683 4.168 0.118 1.00 89.19 75 ALA A N 1
ATOM 525 C CA . ALA A 1 75 ? 11.665 4.106 -0.963 1.00 89.19 75 ALA A CA 1
ATOM 526 C C . ALA A 1 75 ? 12.712 2.999 -0.747 1.00 89.19 75 ALA A C 1
ATOM 528 O O . ALA A 1 75 ? 13.235 2.423 -1.698 1.00 89.19 75 ALA A O 1
ATOM 529 N N . ALA A 1 76 ? 13.069 2.696 0.507 1.00 90.00 76 ALA A N 1
ATOM 530 C CA . ALA A 1 76 ? 13.976 1.595 0.809 1.00 90.00 76 ALA A CA 1
ATOM 531 C C . ALA A 1 76 ? 13.329 0.223 0.579 1.00 90.00 76 ALA A C 1
ATOM 533 O O . ALA A 1 76 ? 14.005 -0.648 0.038 1.00 90.00 76 ALA A O 1
ATOM 534 N N . ALA A 1 77 ? 12.063 0.046 0.966 1.00 91.50 77 ALA A N 1
ATOM 535 C CA . ALA A 1 77 ? 11.319 -1.194 0.773 1.00 91.50 77 ALA A CA 1
ATOM 536 C C . ALA A 1 77 ? 11.119 -1.503 -0.716 1.00 91.50 77 ALA A C 1
ATOM 538 O O . ALA A 1 77 ? 11.499 -2.586 -1.160 1.00 91.50 77 ALA A O 1
ATOM 539 N N . GLU A 1 78 ? 10.650 -0.526 -1.497 1.00 91.06 78 GLU A N 1
ATOM 540 C CA . GLU A 1 78 ? 10.455 -0.709 -2.939 1.00 91.06 78 GLU A CA 1
ATOM 541 C C . GLU A 1 78 ? 11.782 -0.949 -3.652 1.00 91.06 78 GLU A C 1
ATOM 543 O O . GLU A 1 78 ? 11.885 -1.836 -4.494 1.00 91.06 78 GLU A O 1
ATOM 548 N N . ALA A 1 79 ? 12.840 -0.225 -3.274 1.00 89.12 79 ALA A N 1
ATOM 549 C CA . ALA A 1 79 ? 14.158 -0.443 -3.859 1.00 89.12 79 ALA A CA 1
ATOM 550 C C . ALA A 1 79 ? 14.719 -1.840 -3.598 1.00 89.12 79 ALA A C 1
ATOM 552 O O . ALA A 1 79 ? 15.409 -2.379 -4.465 1.00 89.12 79 ALA A O 1
ATOM 553 N N . SER A 1 80 ? 14.442 -2.395 -2.417 1.00 88.94 80 SER A N 1
ATOM 554 C CA . SER A 1 80 ? 14.773 -3.782 -2.102 1.00 88.94 80 SER A CA 1
ATOM 555 C C . SER A 1 80 ? 14.008 -4.715 -3.042 1.00 88.94 80 SER A C 1
ATOM 557 O O . SER A 1 80 ? 14.630 -5.488 -3.770 1.00 88.94 80 SER A O 1
ATOM 559 N N . ALA A 1 81 ? 12.686 -4.521 -3.145 1.00 90.38 81 ALA A N 1
ATOM 560 C CA . ALA A 1 81 ? 11.795 -5.403 -3.895 1.00 90.38 81 ALA A CA 1
ATOM 561 C C . ALA A 1 81 ? 12.093 -5.410 -5.403 1.00 90.38 81 ALA A C 1
ATOM 563 O O . ALA A 1 81 ? 12.056 -6.449 -6.061 1.00 90.38 81 ALA A O 1
ATOM 564 N N . ILE 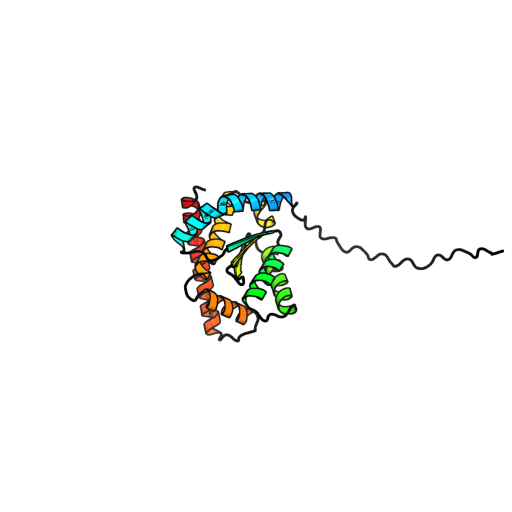A 1 82 ? 12.401 -4.240 -5.963 1.00 89.62 82 ILE A N 1
ATOM 565 C CA . ILE A 1 82 ? 12.708 -4.067 -7.385 1.00 89.62 82 ILE A CA 1
ATOM 566 C C . ILE A 1 82 ? 14.058 -4.706 -7.744 1.00 89.62 82 ILE A C 1
ATOM 568 O O . ILE A 1 82 ? 14.185 -5.310 -8.820 1.00 89.62 82 ILE A O 1
ATOM 572 N N . GLY A 1 83 ? 15.047 -4.562 -6.853 1.00 83.94 83 GLY A N 1
ATOM 573 C CA . GLY A 1 83 ? 16.454 -4.872 -7.096 1.00 83.94 83 GLY A CA 1
ATOM 574 C C . GLY A 1 83 ? 17.130 -3.900 -8.080 1.00 83.94 83 GLY A C 1
ATOM 575 O O . GLY A 1 83 ? 16.504 -3.327 -8.966 1.00 83.94 83 GLY A O 1
ATOM 576 N N . GLY A 1 84 ? 18.443 -3.691 -7.948 1.00 74.00 84 GLY A N 1
ATOM 577 C CA . GLY A 1 84 ? 19.229 -2.966 -8.963 1.00 74.00 84 GLY A CA 1
ATOM 578 C C . GLY A 1 84 ? 19.045 -1.439 -9.024 1.00 74.00 84 GLY A C 1
ATOM 579 O O . GLY A 1 84 ? 19.521 -0.812 -9.970 1.00 74.00 84 GLY A O 1
ATOM 580 N N . LEU A 1 85 ? 18.406 -0.807 -8.030 1.00 80.00 85 LEU A N 1
ATOM 581 C CA . LEU A 1 85 ? 18.309 0.658 -7.968 1.00 80.00 85 LEU A CA 1
ATOM 582 C C . LEU A 1 85 ? 19.594 1.323 -7.459 1.00 80.00 85 LEU A C 1
ATOM 584 O O . LEU A 1 85 ? 20.138 0.978 -6.409 1.00 80.00 85 LEU A O 1
ATOM 588 N N . THR A 1 86 ? 20.027 2.375 -8.158 1.00 80.69 86 THR A N 1
ATOM 589 C CA . THR A 1 86 ? 21.125 3.239 -7.696 1.00 80.69 86 THR A CA 1
ATOM 590 C C . THR A 1 86 ? 20.716 4.052 -6.463 1.00 80.69 86 THR A C 1
ATOM 592 O O . THR A 1 86 ? 19.556 4.439 -6.316 1.00 80.69 86 THR A O 1
ATOM 595 N N . LEU A 1 87 ? 21.679 4.411 -5.602 1.00 79.44 87 LEU A N 1
ATOM 596 C CA . LEU A 1 87 ? 21.426 5.281 -4.442 1.00 79.44 87 LEU A CA 1
ATOM 597 C C . LEU A 1 87 ? 20.752 6.604 -4.843 1.00 79.44 87 LEU A C 1
ATOM 599 O O . LEU A 1 87 ? 19.851 7.078 -4.157 1.00 79.44 87 LEU A O 1
ATOM 603 N N . ARG A 1 88 ? 21.146 7.181 -5.984 1.00 81.50 88 ARG A N 1
ATOM 604 C CA . ARG A 1 88 ? 20.548 8.416 -6.505 1.00 81.50 88 ARG A CA 1
ATOM 605 C C . ARG A 1 88 ? 19.071 8.235 -6.854 1.00 81.50 88 ARG A C 1
ATOM 607 O O . ARG A 1 88 ? 18.275 9.113 -6.531 1.00 81.50 88 ARG A O 1
ATOM 614 N N . ALA A 1 89 ? 18.703 7.119 -7.487 1.00 80.25 89 ALA A N 1
ATOM 615 C CA . ALA A 1 89 ? 17.307 6.811 -7.792 1.00 80.25 89 ALA A CA 1
ATOM 616 C C . ALA A 1 89 ? 16.481 6.655 -6.506 1.00 80.25 89 ALA A C 1
ATOM 618 O O . ALA A 1 89 ? 15.413 7.251 -6.408 1.00 80.25 89 ALA A O 1
ATOM 619 N N . ARG A 1 90 ? 17.030 5.962 -5.497 1.00 78.88 90 ARG A N 1
ATOM 620 C CA . ARG A 1 90 ? 16.406 5.792 -4.172 1.00 78.88 90 ARG A CA 1
ATOM 621 C C . ARG A 1 90 ? 16.180 7.121 -3.452 1.00 78.88 90 ARG A C 1
ATOM 623 O O . ARG A 1 90 ? 15.119 7.352 -2.890 1.00 78.88 90 ARG A O 1
ATOM 630 N N . LEU A 1 91 ? 17.170 8.015 -3.481 1.00 79.75 91 LEU A N 1
ATOM 631 C CA . LEU A 1 91 ? 17.058 9.335 -2.853 1.00 79.75 91 LEU A CA 1
ATOM 632 C C . LEU A 1 91 ? 16.058 10.234 -3.581 1.00 79.75 91 LEU A C 1
ATOM 634 O O . LEU A 1 91 ? 15.279 10.923 -2.928 1.00 79.75 91 LEU A O 1
ATOM 638 N N . ARG A 1 92 ? 16.055 10.223 -4.920 1.00 85.25 92 ARG A N 1
ATOM 639 C CA . ARG A 1 92 ? 15.064 10.959 -5.717 1.00 85.25 92 ARG A CA 1
ATOM 640 C C . ARG A 1 92 ? 13.649 10.504 -5.372 1.00 85.25 92 ARG A C 1
ATOM 642 O O . ARG A 1 92 ? 12.776 11.345 -5.192 1.00 85.25 92 ARG A O 1
ATOM 649 N N . ASP A 1 93 ? 13.457 9.195 -5.273 1.00 80.69 93 ASP A N 1
ATOM 650 C CA . ASP A 1 93 ? 12.175 8.598 -4.929 1.00 80.69 93 ASP A CA 1
ATOM 651 C C . ASP A 1 93 ? 11.723 8.989 -3.516 1.00 80.69 93 ASP A C 1
ATOM 653 O O . ASP A 1 93 ? 10.664 9.588 -3.345 1.00 80.69 93 ASP A O 1
ATOM 657 N N . ALA A 1 94 ? 12.600 8.838 -2.519 1.00 78.06 94 ALA A N 1
ATOM 658 C CA . ALA A 1 94 ? 12.323 9.281 -1.154 1.00 78.06 94 ALA A CA 1
ATOM 659 C C . ALA A 1 94 ? 11.965 10.777 -1.070 1.00 78.06 94 ALA A C 1
ATOM 661 O O . ALA A 1 94 ? 11.064 11.160 -0.323 1.00 78.06 94 ALA A O 1
ATOM 662 N N . VAL A 1 95 ? 12.653 11.636 -1.831 1.00 80.94 95 VAL A N 1
ATOM 663 C CA . VAL A 1 95 ? 12.347 13.073 -1.901 1.00 80.94 95 VAL A CA 1
ATOM 664 C C . VAL A 1 95 ? 10.988 13.319 -2.555 1.00 80.94 95 VAL A C 1
ATOM 666 O O . VAL A 1 95 ? 10.241 14.163 -2.059 1.00 80.94 95 VAL A O 1
ATOM 669 N N . SER A 1 96 ? 10.655 12.596 -3.627 1.00 81.06 96 SER A N 1
ATOM 670 C CA . SER A 1 96 ? 9.354 12.679 -4.301 1.00 81.06 96 SER A CA 1
ATOM 671 C C . SER A 1 96 ? 8.218 12.291 -3.352 1.00 81.06 96 SER A C 1
ATOM 673 O O . SER A 1 96 ? 7.305 13.085 -3.123 1.00 81.06 96 SER A O 1
ATOM 675 N N . THR A 1 97 ? 8.333 11.131 -2.702 1.00 77.62 97 THR A N 1
ATOM 676 C CA . THR A 1 97 ? 7.365 10.627 -1.719 1.00 77.62 97 THR A CA 1
ATOM 677 C C . THR A 1 97 ? 7.233 11.574 -0.532 1.00 77.62 97 THR A C 1
ATOM 679 O O . THR A 1 97 ? 6.128 11.876 -0.079 1.00 77.62 97 THR A O 1
ATOM 682 N N . TRP A 1 98 ? 8.342 12.130 -0.041 1.00 80.12 98 TRP A N 1
ATOM 683 C CA . TRP A 1 98 ? 8.299 13.149 1.006 1.00 80.12 98 TRP A CA 1
ATOM 684 C C . TRP A 1 98 ? 7.571 14.422 0.554 1.00 80.12 98 TRP A C 1
ATOM 686 O O . TRP A 1 98 ? 6.757 14.960 1.303 1.00 80.12 98 TRP A O 1
ATOM 696 N N . TRP A 1 99 ? 7.826 14.909 -0.663 1.00 80.12 99 TRP A N 1
ATOM 697 C CA . TRP A 1 99 ? 7.133 16.078 -1.209 1.00 80.12 99 TRP A CA 1
ATOM 698 C C . TRP A 1 99 ? 5.633 15.836 -1.386 1.00 80.12 99 TRP A C 1
ATOM 700 O O . TRP A 1 99 ? 4.843 16.698 -0.994 1.00 80.12 99 TRP A O 1
ATOM 710 N N . MET A 1 100 ? 5.243 14.675 -1.920 1.00 77.12 100 MET A N 1
ATOM 711 C CA . MET A 1 100 ? 3.842 14.264 -2.040 1.00 77.12 100 MET A CA 1
ATOM 712 C C . MET A 1 100 ? 3.173 14.187 -0.673 1.00 77.12 100 MET A C 1
ATOM 714 O O . MET A 1 100 ? 2.200 14.889 -0.440 1.00 77.12 100 MET A O 1
ATOM 718 N N . THR A 1 101 ? 3.725 13.425 0.269 1.00 70.75 101 THR A N 1
ATOM 719 C CA . THR A 1 101 ? 3.153 13.281 1.623 1.00 70.75 101 THR A CA 1
ATOM 720 C C . THR A 1 101 ? 3.157 14.587 2.413 1.00 70.75 101 THR A C 1
ATOM 722 O O . THR A 1 101 ? 2.371 14.758 3.341 1.00 70.75 101 THR A O 1
ATOM 725 N N . ARG A 1 102 ? 4.043 15.534 2.082 1.00 75.81 102 ARG A N 1
ATOM 726 C CA . ARG A 1 102 ? 4.044 16.872 2.679 1.00 75.81 102 ARG A CA 1
ATOM 727 C C . ARG A 1 102 ? 2.912 17.743 2.139 1.00 75.81 102 ARG A C 1
ATOM 729 O O . ARG A 1 102 ? 2.308 18.453 2.942 1.00 75.81 102 ARG A O 1
ATOM 736 N N . ARG A 1 103 ? 2.694 17.740 0.819 1.00 68.81 103 ARG A N 1
ATOM 737 C CA . ARG A 1 103 ? 1.680 18.563 0.135 1.00 68.81 103 ARG A CA 1
ATOM 738 C C . ARG A 1 103 ? 0.276 17.979 0.239 1.00 68.81 103 ARG A C 1
ATOM 740 O O . ARG A 1 103 ? -0.674 18.736 0.383 1.00 68.81 103 ARG A O 1
ATOM 747 N N . ASN A 1 104 ? 0.173 16.660 0.192 1.00 59.81 104 ASN A N 1
ATOM 748 C CA . ASN A 1 104 ? -1.080 15.929 0.203 1.00 59.81 104 ASN A CA 1
ATOM 749 C C . ASN A 1 104 ? -1.406 15.489 1.635 1.00 59.81 104 ASN A C 1
ATOM 751 O O . ASN A 1 104 ? -0.518 15.263 2.461 1.00 59.81 104 ASN A O 1
ATOM 755 N N . THR A 1 105 ? -2.688 15.326 1.937 1.00 64.38 105 THR A N 1
ATOM 756 C CA . THR A 1 105 ? -3.198 14.800 3.212 1.00 64.38 105 THR A CA 1
ATOM 757 C C . THR A 1 105 ? -3.006 13.286 3.342 1.00 64.38 105 THR A C 1
ATOM 759 O O . THR A 1 105 ? -3.776 12.637 4.033 1.00 64.38 105 THR A O 1
ATOM 762 N N . VAL A 1 106 ? -1.977 12.719 2.701 1.00 72.44 106 VAL A N 1
ATOM 763 C CA . VAL A 1 106 ? -1.698 11.278 2.717 1.00 72.44 106 VAL A CA 1
ATOM 764 C C . VAL A 1 106 ? -1.450 10.834 4.158 1.00 72.44 106 VAL A C 1
ATOM 766 O O . VAL A 1 106 ? -0.534 11.326 4.834 1.00 72.44 106 VAL A O 1
ATOM 769 N N . THR A 1 107 ? -2.305 9.933 4.626 1.00 85.88 107 THR A N 1
ATOM 770 C CA . THR A 1 107 ? -2.348 9.405 5.994 1.00 85.88 107 THR A CA 1
ATOM 771 C C . THR A 1 107 ? -1.612 8.078 6.114 1.00 85.88 107 THR A C 1
ATOM 773 O O . THR A 1 107 ? -0.950 7.852 7.131 1.00 85.88 107 THR A O 1
ATOM 776 N N . ALA A 1 108 ? -1.634 7.253 5.070 1.00 91.06 108 ALA A N 1
ATOM 777 C CA . ALA A 1 108 ? -0.847 6.037 4.958 1.00 91.06 108 ALA A CA 1
ATOM 778 C C . ALA A 1 108 ? -0.450 5.754 3.498 1.00 91.06 108 ALA A C 1
ATOM 780 O O . ALA A 1 108 ? -0.758 6.543 2.608 1.00 91.06 108 ALA A O 1
ATOM 781 N N . THR A 1 109 ? 0.358 4.717 3.285 1.00 92.81 109 THR A N 1
ATOM 782 C CA . THR A 1 109 ? 0.671 4.186 1.953 1.00 92.81 109 THR A CA 1
ATOM 783 C C . THR A 1 109 ? 1.095 2.724 2.051 1.00 92.81 109 THR A C 1
ATOM 785 O O . THR A 1 109 ? 1.841 2.360 2.964 1.00 92.81 109 THR A O 1
ATOM 788 N N . CYS A 1 110 ? 0.653 1.901 1.107 1.00 95.12 110 CYS A N 1
ATOM 789 C CA . CYS A 1 110 ? 1.064 0.519 0.919 1.00 95.12 110 CYS A CA 1
ATOM 790 C C . CYS A 1 110 ? 2.099 0.416 -0.208 1.00 95.12 110 CYS A C 1
ATOM 792 O O . CYS A 1 110 ? 1.823 0.748 -1.361 1.00 95.12 110 CYS A O 1
ATOM 794 N N . VAL A 1 111 ? 3.292 -0.088 0.113 1.00 94.38 111 VAL A N 1
ATOM 795 C CA . VAL A 1 111 ? 4.379 -0.266 -0.857 1.00 94.38 111 VAL A CA 1
ATOM 796 C C . VAL A 1 111 ? 4.882 -1.702 -0.909 1.00 94.38 111 VAL A C 1
ATOM 798 O O . VAL A 1 111 ? 4.796 -2.449 0.069 1.00 94.38 111 VAL A O 1
ATOM 801 N N . LEU A 1 112 ? 5.451 -2.094 -2.051 1.00 94.12 112 LEU A N 1
ATOM 802 C CA . LEU A 1 112 ? 6.072 -3.409 -2.189 1.00 94.12 112 LEU A CA 1
ATOM 803 C C . LEU A 1 112 ? 7.333 -3.525 -1.325 1.00 94.12 112 LEU A C 1
ATOM 805 O O . LEU A 1 112 ? 8.163 -2.621 -1.276 1.00 94.12 112 LEU A O 1
ATOM 809 N N . ALA A 1 113 ? 7.498 -4.686 -0.694 1.00 92.19 113 ALA A N 1
ATOM 810 C CA . ALA A 1 113 ? 8.711 -5.097 0.007 1.00 92.19 113 ALA A CA 1
ATOM 811 C C . ALA A 1 113 ? 9.116 -6.513 -0.437 1.00 92.19 113 ALA A C 1
ATOM 813 O O . ALA A 1 113 ? 8.285 -7.224 -0.998 1.00 92.19 113 ALA A O 1
ATOM 814 N N . ASP A 1 114 ? 10.358 -6.943 -0.190 1.00 88.19 114 ASP A N 1
ATOM 815 C CA . ASP A 1 114 ? 10.907 -8.234 -0.664 1.00 88.19 114 ASP A CA 1
ATOM 816 C C . ASP A 1 114 ? 9.998 -9.440 -0.391 1.00 88.19 114 ASP A C 1
ATOM 818 O O . ASP A 1 114 ? 9.771 -10.271 -1.270 1.00 88.19 114 ASP A O 1
ATOM 822 N N . ASP A 1 115 ? 9.437 -9.492 0.813 1.00 85.31 115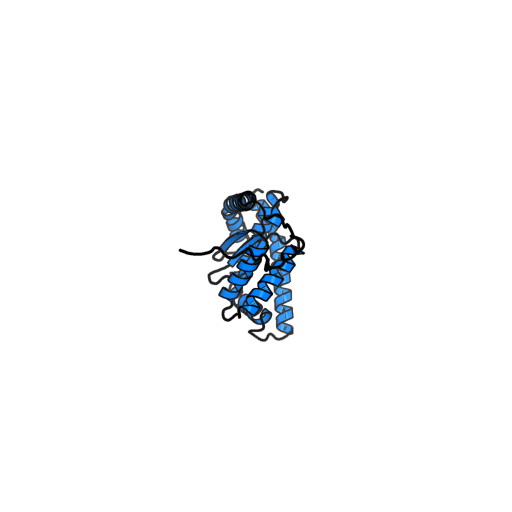 ASP A N 1
ATOM 823 C CA . ASP A 1 115 ? 8.684 -10.607 1.386 1.00 85.31 115 ASP A CA 1
ATOM 824 C C . ASP A 1 115 ? 7.167 -10.366 1.455 1.00 85.31 115 ASP A C 1
ATOM 826 O O . ASP A 1 115 ? 6.439 -11.167 2.038 1.00 85.31 115 ASP A O 1
ATOM 830 N N . GLY A 1 116 ? 6.676 -9.274 0.865 1.00 92.94 116 GLY A N 1
ATOM 831 C CA . GLY A 1 116 ? 5.263 -8.908 0.916 1.00 92.94 116 GLY A CA 1
ATOM 832 C C . GLY A 1 116 ? 5.057 -7.422 0.669 1.00 92.94 116 GLY A C 1
ATOM 833 O O . GLY A 1 116 ? 5.445 -6.906 -0.388 1.00 92.94 116 GLY A O 1
ATOM 834 N N . VAL A 1 117 ? 4.454 -6.742 1.643 1.00 96.19 117 VAL A N 1
ATOM 835 C CA . VAL A 1 117 ? 4.198 -5.298 1.596 1.00 96.19 117 VAL A CA 1
ATOM 836 C C . VAL A 1 117 ? 4.572 -4.600 2.902 1.00 96.19 117 VAL A C 1
ATOM 838 O O . VAL A 1 117 ? 4.571 -5.188 3.988 1.00 96.19 117 VAL A O 1
ATOM 841 N N . LEU A 1 118 ? 4.878 -3.311 2.787 1.00 96.25 118 LEU A N 1
ATOM 842 C CA . LEU A 1 118 ? 5.054 -2.395 3.903 1.00 96.25 118 LEU A CA 1
ATOM 843 C C . LEU A 1 118 ? 3.952 -1.335 3.849 1.00 96.25 118 LEU A C 1
ATOM 845 O O . LEU A 1 118 ? 3.904 -0.542 2.914 1.00 96.25 118 LEU A O 1
ATOM 849 N N . ILE A 1 119 ? 3.119 -1.281 4.883 1.00 95.69 119 ILE A N 1
ATOM 850 C CA . ILE A 1 119 ? 2.188 -0.177 5.111 1.00 95.69 119 ILE A CA 1
ATOM 851 C C . ILE A 1 119 ? 2.885 0.856 5.991 1.00 95.69 119 ILE A C 1
ATOM 853 O O . ILE A 1 119 ? 3.294 0.570 7.119 1.00 95.69 119 ILE A O 1
ATOM 857 N N . VAL A 1 120 ? 3.033 2.076 5.491 1.00 94.00 120 VAL A N 1
ATOM 858 C CA . VAL A 1 120 ? 3.619 3.190 6.232 1.00 94.00 120 VAL A CA 1
ATOM 859 C C . VAL A 1 120 ? 2.520 4.150 6.642 1.00 94.00 120 VAL A C 1
ATOM 861 O O . VAL A 1 120 ? 1.959 4.847 5.808 1.00 94.00 120 VAL A O 1
ATOM 864 N N . VAL A 1 121 ? 2.259 4.240 7.943 1.00 91.69 121 VAL A N 1
ATOM 865 C CA . VAL A 1 121 ? 1.285 5.179 8.500 1.00 91.69 121 VAL A CA 1
ATOM 866 C C . VAL A 1 121 ? 1.984 6.444 8.981 1.00 91.69 121 VAL A C 1
ATOM 868 O O . VAL A 1 121 ? 2.864 6.420 9.853 1.00 91.69 121 VAL A O 1
ATOM 871 N N . PHE A 1 122 ? 1.560 7.582 8.437 1.00 89.50 122 PHE A N 1
ATOM 872 C CA . PHE A 1 122 ? 2.103 8.892 8.756 1.00 89.50 122 PHE A CA 1
ATOM 873 C C . PHE A 1 122 ? 1.375 9.497 9.958 1.00 89.50 122 PHE A C 1
ATOM 875 O O . PHE A 1 122 ? 0.453 10.298 9.813 1.00 89.50 122 PHE A O 1
ATOM 882 N N . ALA A 1 123 ? 1.873 9.207 11.164 1.00 83.81 123 ALA A N 1
ATOM 883 C CA . ALA A 1 123 ? 1.318 9.709 12.426 1.00 83.81 123 ALA A CA 1
ATOM 884 C C . ALA A 1 123 ? 0.976 11.223 12.440 1.00 83.81 123 ALA A C 1
ATOM 886 O O . ALA A 1 123 ? -0.056 11.576 13.006 1.00 83.81 123 ALA A O 1
ATOM 887 N N . PRO A 1 124 ? 1.751 12.144 11.812 1.00 77.12 124 PRO A N 1
ATOM 888 C CA . PRO A 1 124 ? 1.360 13.558 11.759 1.00 77.12 124 PRO A CA 1
ATOM 889 C C . PRO A 1 124 ? 0.017 13.848 11.118 1.00 77.12 124 PRO A C 1
ATOM 891 O O . PRO A 1 124 ? -0.657 14.778 11.553 1.00 77.12 124 PRO A O 1
ATOM 894 N N . ALA A 1 125 ? -0.345 13.087 10.090 1.00 74.88 125 ALA A N 1
ATOM 895 C CA . ALA A 1 125 ? -1.579 13.300 9.353 1.00 74.88 125 ALA A CA 1
ATOM 896 C C . ALA A 1 125 ? -2.809 12.853 10.160 1.00 74.88 125 ALA A C 1
ATOM 898 O O . ALA A 1 125 ? -3.898 13.363 9.940 1.00 74.88 125 ALA A O 1
ATOM 899 N N . LEU A 1 126 ? -2.619 11.963 11.139 1.00 78.38 126 LEU A N 1
ATOM 900 C CA . LEU A 1 126 ? -3.691 11.350 11.925 1.00 78.38 126 LEU A CA 1
ATOM 901 C C . LEU A 1 126 ? -3.867 11.985 13.309 1.00 78.38 126 LEU A C 1
ATOM 903 O O . LEU A 1 126 ? -4.696 11.550 14.099 1.00 78.38 126 LEU A O 1
ATOM 907 N N . ARG A 1 127 ? -3.113 13.048 13.615 1.00 72.62 127 ARG A N 1
ATOM 908 C CA . ARG A 1 127 ? -3.094 13.641 14.958 1.00 72.62 127 ARG A CA 1
ATOM 909 C C . ARG A 1 127 ? -4.442 14.171 15.437 1.00 72.62 127 ARG A C 1
ATOM 911 O O . ARG A 1 127 ? -4.698 14.148 16.638 1.00 72.62 127 ARG A O 1
ATOM 918 N N . ALA A 1 128 ? -5.247 14.685 14.517 1.00 69.50 128 ALA A N 1
ATOM 919 C CA . ALA A 1 128 ? -6.576 15.224 14.790 1.00 69.50 128 ALA A CA 1
ATOM 920 C C . ALA A 1 128 ? -7.690 14.349 14.195 1.00 69.50 128 ALA A C 1
ATOM 922 O O . ALA A 1 128 ? -8.844 14.765 14.189 1.00 69.50 128 ALA A O 1
ATOM 923 N N . ALA A 1 129 ? -7.342 13.175 13.661 1.00 71.06 129 ALA A N 1
ATOM 924 C CA . ALA A 1 129 ? -8.303 12.304 13.013 1.00 71.06 129 ALA A CA 1
ATOM 925 C C . ALA A 1 129 ? -9.151 11.581 14.077 1.00 71.06 129 ALA A C 1
ATOM 927 O O . ALA A 1 129 ? -8.584 11.086 15.061 1.00 71.06 129 ALA A O 1
ATOM 928 N N . PRO A 1 130 ? -10.485 11.530 13.925 1.00 71.75 130 PRO A N 1
ATOM 929 C CA . PRO A 1 130 ? -11.318 10.693 14.776 1.00 71.75 130 PRO A CA 1
ATOM 930 C C . PRO A 1 130 ? -10.973 9.201 14.601 1.00 71.75 130 PRO A C 1
ATOM 932 O O . PRO A 1 130 ? -10.287 8.797 13.662 1.00 71.75 130 PRO A O 1
ATOM 935 N N . GLY A 1 131 ? -11.342 8.382 15.593 1.00 67.44 131 GLY A N 1
ATOM 936 C CA . GLY A 1 131 ? -10.844 7.004 15.714 1.00 67.44 131 GLY A CA 1
ATOM 937 C C . GLY A 1 131 ? -11.294 6.051 14.599 1.00 67.44 131 GLY A C 1
ATOM 938 O O . GLY A 1 131 ? -10.618 5.058 14.346 1.00 67.44 131 GLY A O 1
ATOM 939 N N . ASP A 1 132 ? -12.397 6.367 13.929 1.00 79.25 132 ASP A N 1
ATOM 940 C CA . ASP A 1 132 ? -12.955 5.689 12.753 1.00 79.25 132 ASP A CA 1
ATOM 941 C C . ASP A 1 132 ? -12.113 5.905 11.484 1.00 79.25 132 ASP A C 1
ATOM 943 O O . ASP A 1 132 ? -11.998 5.005 10.651 1.00 79.25 132 ASP A O 1
ATOM 947 N N . VAL A 1 133 ? -11.432 7.048 11.370 1.00 87.00 133 VAL A N 1
ATOM 948 C CA . VAL A 1 133 ? -10.522 7.340 10.247 1.00 87.00 133 VAL A CA 1
ATOM 949 C C . VAL A 1 133 ? -9.346 6.368 10.216 1.00 87.00 133 VAL A C 1
ATOM 951 O O . VAL A 1 133 ? -8.834 6.051 9.149 1.00 87.00 133 VAL A O 1
ATOM 954 N N . LEU A 1 134 ? -8.906 5.851 11.367 1.00 88.00 134 LEU A N 1
ATOM 955 C CA . LEU A 1 134 ? -7.843 4.844 11.386 1.00 88.00 134 LEU A CA 1
ATOM 956 C C . LEU A 1 134 ? -8.284 3.519 10.771 1.00 88.00 134 LEU A C 1
ATOM 958 O O . LEU A 1 134 ? -7.464 2.870 10.131 1.00 88.00 134 LEU A O 1
ATOM 962 N N . VAL A 1 135 ? -9.546 3.129 10.960 1.00 90.00 135 VAL A N 1
ATOM 963 C CA . VAL A 1 135 ? -10.108 1.921 10.341 1.00 90.00 135 VAL A CA 1
ATOM 964 C C . VAL A 1 135 ? -10.195 2.107 8.833 1.00 90.00 135 VAL A C 1
ATOM 966 O O . VAL A 1 135 ? -9.752 1.232 8.101 1.00 90.00 135 VAL A O 1
ATOM 969 N N . GLU A 1 136 ? -10.687 3.264 8.385 1.00 92.12 136 GLU A N 1
ATOM 970 C CA . GLU A 1 136 ? -10.758 3.625 6.964 1.00 92.12 136 GLU A CA 1
ATOM 971 C C . GLU A 1 136 ? -9.382 3.563 6.302 1.00 92.12 136 GLU A C 1
ATOM 973 O O . GLU A 1 136 ? -9.157 2.775 5.393 1.00 92.12 136 GLU A O 1
ATOM 978 N N . VAL A 1 137 ? -8.432 4.336 6.832 1.00 92.31 137 VAL A N 1
ATOM 979 C CA . VAL A 1 137 ? -7.088 4.462 6.267 1.00 92.31 137 VAL A CA 1
ATOM 980 C C . VAL A 1 137 ? -6.362 3.124 6.300 1.00 92.31 137 VAL A C 1
ATOM 982 O O . VAL A 1 137 ? -5.769 2.720 5.310 1.00 92.31 137 VAL A O 1
ATOM 985 N N . PHE A 1 138 ? -6.381 2.420 7.432 1.00 93.50 138 PHE A N 1
ATOM 986 C CA . PHE A 1 138 ? -5.658 1.156 7.534 1.00 93.50 138 PHE A CA 1
ATOM 987 C C . PHE A 1 138 ? -6.318 0.045 6.707 1.00 93.50 138 PHE A C 1
ATOM 989 O O . PHE A 1 138 ? -5.612 -0.748 6.089 1.00 93.50 138 PHE A O 1
ATOM 996 N N . GLY A 1 139 ? -7.652 0.016 6.655 1.00 95.88 139 GLY A N 1
ATOM 997 C CA . GLY A 1 139 ? -8.418 -0.898 5.813 1.00 95.88 139 GLY A CA 1
ATOM 998 C C . GLY A 1 139 ? -8.141 -0.683 4.329 1.00 95.88 139 GLY A C 1
ATOM 999 O O . GLY A 1 139 ? -7.848 -1.649 3.633 1.00 95.88 139 GLY A O 1
ATOM 1000 N N . HIS A 1 140 ? -8.132 0.570 3.870 1.00 97.00 140 HIS A N 1
ATOM 1001 C CA . HIS A 1 140 ? -7.804 0.938 2.491 1.00 97.00 140 HIS A CA 1
ATOM 1002 C C . HIS A 1 140 ? -6.427 0.399 2.070 1.00 97.00 140 HIS A C 1
ATOM 1004 O O . HIS A 1 140 ? -6.297 -0.306 1.069 1.00 97.00 140 HIS A O 1
ATOM 1010 N N . GLU A 1 141 ? -5.395 0.630 2.886 1.00 97.19 141 GLU A N 1
ATOM 1011 C CA . GLU A 1 141 ? -4.047 0.134 2.583 1.00 97.19 141 GLU A CA 1
ATOM 1012 C C . GLU A 1 141 ? -3.945 -1.399 2.627 1.00 97.19 141 GLU A C 1
ATOM 1014 O O . GLU A 1 141 ? -3.172 -2.001 1.878 1.00 97.19 141 GLU A O 1
ATOM 1019 N N . LEU A 1 142 ? -4.726 -2.059 3.487 1.00 97.88 142 LEU A N 1
ATOM 1020 C CA . LEU A 1 142 ? -4.813 -3.518 3.503 1.00 97.88 142 LEU A CA 1
ATOM 1021 C C . LEU A 1 142 ? -5.532 -4.067 2.264 1.00 97.88 142 LEU A C 1
ATOM 1023 O O . LEU A 1 142 ? -5.145 -5.126 1.769 1.00 97.88 142 LEU A O 1
ATOM 1027 N N . VAL A 1 143 ? -6.513 -3.355 1.703 1.00 98.19 143 VAL A N 1
ATOM 1028 C CA . VAL A 1 143 ? -7.106 -3.742 0.413 1.00 98.19 143 VAL A CA 1
ATOM 1029 C C . VAL A 1 143 ? -6.046 -3.710 -0.687 1.00 98.19 143 VAL A C 1
ATOM 1031 O O . VAL A 1 143 ? -5.955 -4.668 -1.457 1.00 98.19 143 VAL A O 1
ATOM 1034 N N . HIS A 1 144 ? -5.180 -2.694 -0.729 1.00 97.62 144 HIS A N 1
ATOM 1035 C CA . HIS A 1 144 ? -4.045 -2.692 -1.659 1.00 97.62 144 HIS A CA 1
ATOM 1036 C C . HIS A 1 144 ? -3.091 -3.867 -1.434 1.00 97.62 144 HIS A C 1
ATOM 1038 O O . HIS A 1 144 ? -2.612 -4.470 -2.399 1.00 97.62 144 HIS A O 1
ATOM 1044 N N . ALA A 1 145 ? -2.840 -4.240 -0.176 1.00 97.25 145 ALA A N 1
ATOM 1045 C CA . ALA A 1 145 ? -2.049 -5.425 0.140 1.00 97.25 145 ALA A CA 1
ATOM 1046 C C . ALA A 1 145 ? -2.677 -6.701 -0.453 1.00 97.25 145 ALA A C 1
ATOM 1048 O O . ALA A 1 145 ? -1.981 -7.470 -1.121 1.00 97.25 145 ALA A O 1
ATOM 1049 N N . ALA A 1 146 ? -3.988 -6.896 -0.279 1.00 97.56 146 ALA A N 1
ATOM 1050 C CA . ALA A 1 146 ? -4.726 -8.024 -0.852 1.00 97.56 146 ALA A CA 1
ATOM 1051 C C . ALA A 1 146 ? -4.717 -7.997 -2.390 1.00 97.56 146 ALA A C 1
ATOM 1053 O O . ALA A 1 146 ? -4.475 -9.015 -3.039 1.00 97.56 146 ALA A O 1
ATOM 1054 N N . GLN A 1 147 ? -4.913 -6.821 -2.998 1.00 96.56 147 GLN A N 1
ATOM 1055 C CA . GLN A 1 147 ? -4.858 -6.636 -4.451 1.00 96.56 147 GLN A CA 1
ATOM 1056 C C . GLN A 1 147 ? -3.501 -7.062 -5.020 1.00 96.56 147 GLN A C 1
ATOM 1058 O O . GLN A 1 147 ? -3.455 -7.812 -5.994 1.00 96.56 147 GLN A O 1
ATOM 1063 N N . VAL A 1 148 ? -2.400 -6.654 -4.382 1.00 94.44 148 VAL A N 1
ATOM 1064 C CA . VAL A 1 148 ? -1.034 -7.045 -4.765 1.00 94.44 148 VAL A CA 1
ATOM 1065 C C . VAL A 1 148 ? -0.802 -8.554 -4.654 1.00 94.44 148 VAL A C 1
ATOM 1067 O O . VAL A 1 148 ? 0.011 -9.098 -5.403 1.00 94.44 148 VAL A O 1
ATOM 1070 N N . HIS A 1 149 ? -1.495 -9.239 -3.743 1.00 94.75 149 HIS A N 1
ATOM 1071 C CA . HIS A 1 149 ? -1.366 -10.683 -3.550 1.00 94.75 149 HIS A CA 1
ATOM 1072 C C . HIS A 1 149 ? -2.178 -11.522 -4.548 1.00 94.75 149 HIS A C 1
ATOM 1074 O O . HIS A 1 149 ? -2.014 -12.741 -4.608 1.00 94.75 149 HIS A O 1
ATOM 1080 N N . ARG A 1 150 ? -3.019 -10.892 -5.381 1.00 94.81 150 ARG A N 1
ATOM 1081 C CA . ARG A 1 150 ? -3.730 -11.593 -6.459 1.00 94.81 150 ARG A CA 1
ATOM 1082 C C . ARG A 1 150 ? -2.731 -12.254 -7.425 1.00 94.81 150 ARG A C 1
ATOM 1084 O O . ARG A 1 150 ? -1.670 -11.678 -7.684 1.00 94.81 150 ARG A O 1
ATOM 1091 N N . PRO A 1 151 ? -3.060 -13.427 -8.003 1.00 94.56 151 PRO A N 1
ATOM 1092 C CA . PRO A 1 151 ? -2.157 -14.142 -8.904 1.00 94.56 151 PRO A CA 1
ATOM 1093 C C . PRO A 1 151 ? -1.603 -13.248 -10.023 1.00 94.56 151 PRO A C 1
ATOM 1095 O O . PRO A 1 151 ? -2.369 -12.612 -10.744 1.00 94.56 151 PRO A O 1
ATOM 1098 N N . GLY A 1 152 ? -0.274 -13.184 -10.148 1.00 92.75 152 GLY A N 1
ATOM 1099 C CA . GLY A 1 152 ? 0.432 -12.391 -11.163 1.00 92.75 152 GLY A CA 1
ATOM 1100 C C . GLY A 1 152 ? 0.518 -10.883 -10.888 1.00 92.75 152 GLY A C 1
ATOM 1101 O O . GLY A 1 152 ? 1.288 -10.183 -11.547 1.00 92.75 152 GLY A O 1
ATOM 1102 N N . ARG A 1 153 ? -0.240 -10.343 -9.920 1.00 93.62 153 ARG A N 1
ATOM 1103 C CA . ARG A 1 153 ? -0.303 -8.888 -9.711 1.00 93.62 153 ARG A CA 1
ATOM 1104 C C . ARG A 1 153 ? 0.992 -8.324 -9.137 1.00 93.62 153 ARG A C 1
ATOM 1106 O O . ARG A 1 153 ? 1.381 -7.207 -9.487 1.00 93.62 153 ARG A O 1
ATOM 1113 N N . ARG A 1 154 ? 1.668 -9.086 -8.276 1.00 93.62 154 ARG A N 1
ATOM 1114 C CA . ARG A 1 154 ? 2.958 -8.700 -7.697 1.00 93.62 154 ARG A CA 1
ATOM 1115 C C . ARG A 1 154 ? 4.017 -8.510 -8.779 1.00 93.62 154 ARG A C 1
ATOM 1117 O O . ARG A 1 154 ? 4.725 -7.505 -8.756 1.00 93.62 154 ARG A O 1
ATOM 1124 N N . GLU A 1 155 ? 4.117 -9.4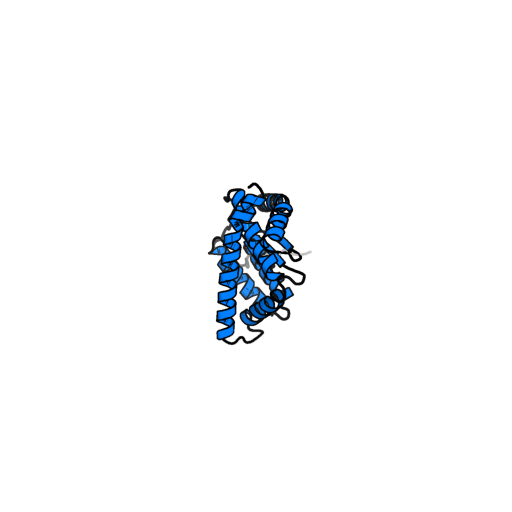46 -9.716 1.00 93.06 155 GLU A N 1
ATOM 1125 C CA . GLU A 1 155 ? 5.066 -9.404 -10.828 1.00 93.06 155 GLU A CA 1
ATOM 1126 C C . GLU A 1 155 ? 4.794 -8.194 -11.725 1.00 93.06 155 GLU A C 1
ATOM 1128 O O . GLU A 1 155 ? 5.704 -7.403 -11.977 1.00 93.06 155 GLU A O 1
ATOM 1133 N N . GLU A 1 156 ? 3.532 -7.979 -12.104 1.00 92.56 156 GLU A N 1
ATOM 1134 C CA . GLU A 1 156 ? 3.116 -6.793 -12.861 1.00 92.56 156 GLU A CA 1
ATOM 1135 C C . GLU A 1 156 ? 3.486 -5.493 -12.132 1.00 92.56 156 GLU A C 1
ATOM 1137 O O . GLU A 1 156 ? 4.011 -4.556 -12.735 1.00 92.56 156 GLU A O 1
ATOM 1142 N N . ARG A 1 157 ? 3.261 -5.427 -10.812 1.00 91.56 157 ARG A N 1
ATOM 1143 C CA . ARG A 1 157 ? 3.590 -4.239 -10.015 1.00 91.56 157 ARG A CA 1
ATOM 1144 C C . ARG A 1 157 ? 5.100 -4.011 -9.919 1.00 91.56 157 ARG A C 1
ATOM 1146 O O . ARG A 1 157 ? 5.543 -2.865 -9.953 1.00 91.56 157 ARG A O 1
ATOM 1153 N N . LEU A 1 158 ? 5.907 -5.068 -9.839 1.00 92.19 158 LEU A N 1
ATOM 1154 C CA . LEU A 1 158 ? 7.367 -4.948 -9.907 1.00 92.19 158 LEU A CA 1
ATOM 1155 C C . LEU A 1 158 ? 7.822 -4.427 -11.275 1.00 92.19 158 LE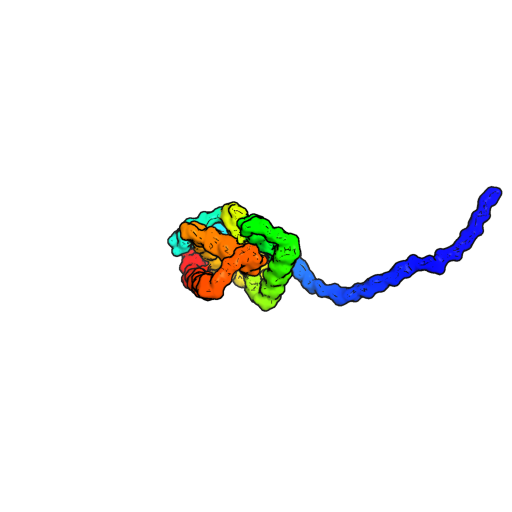U A C 1
ATOM 1157 O O . LEU A 1 158 ? 8.733 -3.602 -11.340 1.00 92.19 158 LEU A O 1
ATOM 1161 N N . GLU A 1 159 ? 7.190 -4.861 -12.364 1.00 90.88 159 GLU A N 1
ATOM 1162 C CA . GLU A 1 159 ? 7.453 -4.323 -13.700 1.00 90.88 159 GLU A CA 1
ATOM 1163 C C . GLU A 1 159 ? 7.038 -2.851 -13.828 1.00 90.88 159 GLU A C 1
ATOM 1165 O O . GLU A 1 159 ? 7.787 -2.067 -14.419 1.00 90.88 159 GLU A O 1
ATOM 1170 N N . ASP A 1 160 ? 5.903 -2.457 -13.230 1.00 90.19 160 ASP A N 1
ATOM 1171 C CA . ASP A 1 160 ? 5.467 -1.055 -13.126 1.00 90.19 160 ASP A CA 1
ATOM 1172 C C . ASP A 1 160 ? 6.548 -0.199 -12.479 1.00 90.19 160 ASP A C 1
ATOM 1174 O O . ASP A 1 160 ? 6.982 0.809 -13.044 1.00 90.19 160 ASP A O 1
ATOM 1178 N N . LEU A 1 161 ? 7.037 -0.632 -11.320 1.00 89.19 161 LEU A N 1
ATOM 1179 C CA . LEU A 1 161 ? 8.069 0.088 -10.592 1.00 89.19 161 LEU A CA 1
ATOM 1180 C C . LEU A 1 161 ? 9.387 0.138 -11.375 1.00 89.19 161 LEU A C 1
ATOM 1182 O O . LEU A 1 161 ? 9.977 1.210 -11.520 1.00 89.19 161 LEU A O 1
ATOM 1186 N N . ARG A 1 162 ? 9.837 -0.983 -11.955 1.00 90.19 162 ARG A N 1
ATOM 1187 C CA . ARG A 1 162 ? 11.040 -1.014 -12.809 1.00 90.19 162 ARG A CA 1
ATOM 1188 C C . ARG A 1 162 ? 10.941 -0.017 -13.960 1.00 90.19 162 ARG A C 1
ATOM 1190 O O . ARG A 1 162 ? 11.919 0.684 -14.232 1.00 90.19 162 ARG A O 1
ATOM 1197 N N . SER A 1 163 ? 9.769 0.093 -14.583 1.00 88.19 163 SER A N 1
ATOM 1198 C CA . SER A 1 163 ? 9.513 1.063 -15.647 1.00 88.19 163 SER A CA 1
ATOM 1199 C C . SER A 1 163 ? 9.548 2.502 -15.131 1.00 88.19 163 SER A C 1
ATOM 1201 O O . SER A 1 163 ? 10.228 3.349 -15.708 1.00 88.19 163 SER A O 1
ATOM 1203 N N . ASN A 1 164 ? 8.888 2.785 -14.005 1.00 85.69 164 ASN A N 1
ATOM 1204 C CA . ASN A 1 164 ? 8.861 4.118 -13.388 1.00 85.69 164 ASN A CA 1
ATOM 1205 C C . ASN A 1 164 ? 10.263 4.611 -12.985 1.00 85.69 164 ASN A C 1
ATOM 1207 O O . ASN A 1 164 ? 10.560 5.810 -13.031 1.00 85.69 164 ASN A O 1
ATOM 1211 N N . HIS A 1 165 ? 11.162 3.687 -12.642 1.00 84.50 165 HIS A N 1
ATOM 1212 C CA . HIS A 1 165 ? 12.564 3.992 -12.364 1.00 84.50 165 HIS A CA 1
ATOM 1213 C C . HIS A 1 165 ? 13.473 3.981 -13.604 1.00 84.50 165 HIS A C 1
ATOM 1215 O O . HIS A 1 165 ? 14.661 4.280 -13.476 1.00 84.50 165 HIS A O 1
ATOM 1221 N N . GLY A 1 166 ? 12.937 3.695 -14.793 1.00 85.94 166 GLY A N 1
ATOM 1222 C CA . GLY A 1 166 ? 13.686 3.662 -16.050 1.00 85.94 166 GLY A CA 1
ATOM 1223 C C . GLY A 1 166 ? 14.624 2.461 -16.196 1.00 85.94 166 GLY A C 1
ATOM 1224 O O . GLY A 1 166 ? 15.547 2.516 -17.005 1.00 85.94 166 GLY A O 1
ATOM 1225 N N . ILE A 1 167 ? 14.416 1.398 -15.413 1.00 86.94 167 ILE A N 1
ATOM 1226 C CA . ILE A 1 167 ? 15.177 0.143 -15.513 1.00 86.94 167 ILE A CA 1
ATOM 1227 C C . ILE A 1 167 ? 14.708 -0.645 -16.736 1.00 86.94 167 ILE A C 1
ATOM 1229 O O . ILE A 1 167 ? 15.517 -1.133 -17.523 1.00 86.94 167 ILE A O 1
ATOM 1233 N N . THR A 1 168 ? 13.393 -0.750 -16.906 1.00 88.06 168 THR A N 1
ATOM 1234 C CA . THR A 1 168 ? 12.753 -1.380 -18.062 1.00 88.06 168 THR A CA 1
ATOM 1235 C C . THR A 1 168 ? 12.065 -0.313 -18.906 1.00 88.06 168 THR A C 1
ATOM 1237 O O . THR A 1 168 ? 11.569 0.687 -18.392 1.00 88.06 168 THR A O 1
ATOM 1240 N N . LYS A 1 169 ? 12.052 -0.495 -20.231 1.00 89.12 169 LYS A N 1
ATOM 1241 C CA . LYS A 1 169 ? 11.261 0.362 -21.120 1.00 89.12 169 LYS A CA 1
ATOM 1242 C C . LYS A 1 169 ? 9.849 -0.194 -21.213 1.00 89.12 169 LYS A C 1
ATOM 1244 O O . LYS A 1 169 ? 9.682 -1.386 -21.451 1.00 89.12 169 LYS A O 1
ATOM 1249 N N . ARG A 1 170 ? 8.858 0.685 -21.100 1.00 87.06 170 ARG A N 1
ATOM 1250 C CA . ARG A 1 170 ? 7.446 0.351 -21.270 1.00 87.06 170 ARG A CA 1
ATOM 1251 C C . ARG A 1 170 ? 6.856 1.079 -22.477 1.00 87.06 170 ARG A C 1
ATOM 1253 O O . ARG A 1 170 ? 7.035 2.296 -22.583 1.00 87.06 170 ARG A O 1
ATOM 1260 N N . PRO A 1 171 ? 6.161 0.374 -23.384 1.00 90.50 171 PRO A N 1
ATOM 1261 C CA . PRO A 1 171 ? 5.385 1.011 -24.439 1.00 90.50 171 PRO A CA 1
ATOM 1262 C C . PRO A 1 171 ? 4.313 1.951 -23.858 1.00 90.50 171 PRO A C 1
ATOM 1264 O O . PRO 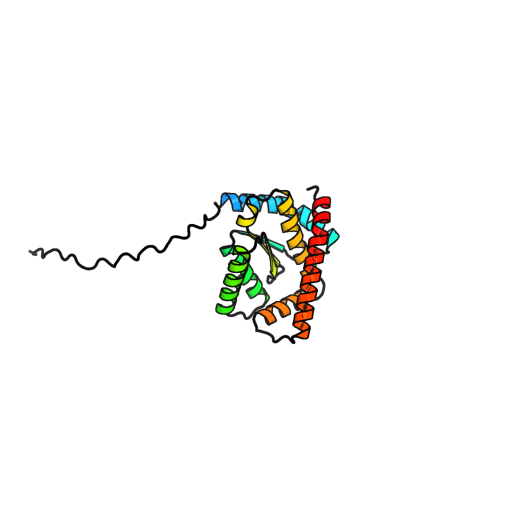A 1 171 ? 3.669 1.591 -22.875 1.00 90.50 171 PRO A O 1
ATOM 1267 N N . PRO A 1 172 ? 4.039 3.119 -24.470 1.00 89.56 172 PRO A N 1
ATOM 1268 C CA . PRO A 1 172 ? 3.032 4.055 -23.958 1.00 89.56 172 PRO A CA 1
ATOM 1269 C C . PRO A 1 172 ? 1.644 3.436 -23.739 1.00 89.56 172 PRO A C 1
ATOM 1271 O O . PRO A 1 172 ? 0.982 3.741 -22.752 1.00 89.56 172 PRO A O 1
ATOM 1274 N N . ALA A 1 173 ? 1.219 2.527 -24.624 1.00 89.69 173 ALA A N 1
ATOM 1275 C CA . ALA A 1 173 ? -0.056 1.822 -24.493 1.00 89.69 173 ALA A CA 1
ATOM 1276 C C . ALA A 1 173 ? -0.149 1.002 -23.193 1.00 89.69 173 ALA A C 1
ATOM 1278 O O . ALA A 1 173 ? -1.196 0.987 -22.547 1.00 89.69 173 ALA A O 1
ATOM 1279 N N . ASP A 1 174 ? 0.951 0.373 -22.781 1.00 89.00 174 ASP A N 1
ATOM 1280 C CA . ASP A 1 174 ? 1.006 -0.409 -21.547 1.00 89.00 174 ASP A CA 1
ATOM 1281 C C . ASP A 1 174 ? 1.037 0.500 -20.315 1.00 89.00 174 ASP A C 1
ATOM 1283 O O . ASP A 1 174 ? 0.470 0.152 -19.283 1.00 89.00 174 ASP A O 1
ATOM 1287 N N . SER A 1 175 ? 1.620 1.700 -20.427 1.00 86.50 175 SER A N 1
ATOM 1288 C CA . SER A 1 175 ? 1.545 2.715 -19.369 1.00 86.50 175 SER A CA 1
ATOM 1289 C C . SER A 1 175 ? 0.104 3.152 -19.106 1.00 86.50 175 SER A C 1
ATOM 1291 O O . SER A 1 175 ? -0.311 3.172 -17.952 1.00 86.50 175 SER A O 1
ATOM 1293 N N . TYR A 1 176 ? -0.683 3.421 -20.155 1.00 89.25 176 TYR A N 1
ATOM 1294 C CA . TYR A 1 176 ? -2.097 3.784 -19.998 1.00 89.25 176 TYR A CA 1
ATOM 1295 C C . TYR A 1 176 ? -2.936 2.653 -19.400 1.00 89.25 176 TYR A C 1
ATOM 1297 O O . TYR A 1 176 ? -3.821 2.901 -18.581 1.00 89.25 176 TYR A O 1
ATOM 1305 N N . ARG A 1 177 ? -2.659 1.400 -19.785 1.00 89.56 177 ARG A N 1
ATOM 1306 C CA . ARG A 1 177 ? -3.322 0.228 -19.195 1.00 89.56 177 ARG A CA 1
ATOM 1307 C C . ARG A 1 177 ? -2.978 0.075 -17.716 1.00 89.56 177 ARG A C 1
ATOM 1309 O O . ARG A 1 177 ? -3.881 -0.161 -16.918 1.00 89.56 177 ARG A O 1
ATOM 1316 N N . ALA A 1 178 ? -1.706 0.240 -17.354 1.00 87.06 178 ALA A N 1
ATOM 1317 C CA . ALA A 1 178 ? -1.260 0.185 -15.966 1.00 87.06 178 ALA A CA 1
ATOM 1318 C C . ALA A 1 178 ? -1.905 1.295 -15.121 1.00 87.06 178 ALA A C 1
ATOM 1320 O O . ALA A 1 178 ? -2.419 1.016 -14.043 1.00 87.06 178 ALA A O 1
ATOM 1321 N N . GLU A 1 179 ? -1.949 2.529 -15.629 1.00 88.00 179 GLU A N 1
ATOM 1322 C CA . GLU A 1 179 ? -2.610 3.656 -14.959 1.00 88.00 179 GLU A CA 1
ATOM 1323 C C . GLU A 1 179 ? -4.112 3.408 -14.777 1.00 88.00 179 GLU A C 1
ATOM 1325 O O . GLU A 1 179 ? -4.627 3.527 -13.669 1.00 88.00 179 GLU A O 1
ATOM 1330 N N . SER A 1 180 ? -4.800 2.955 -15.829 1.00 90.88 180 SER A N 1
ATOM 1331 C CA . SER A 1 180 ? -6.229 2.621 -15.760 1.00 90.88 180 SER A CA 1
ATOM 1332 C C . SER A 1 180 ? -6.509 1.527 -14.727 1.00 90.88 180 SER A C 1
ATOM 1334 O O . SER A 1 180 ? -7.494 1.600 -13.996 1.00 90.88 180 SER A O 1
ATOM 1336 N N . LYS A 1 181 ? -5.632 0.520 -14.637 1.00 92.25 181 LYS A N 1
ATOM 1337 C CA . LYS A 1 181 ? -5.738 -0.547 -13.638 1.00 92.25 181 LYS A CA 1
ATOM 1338 C C . LYS A 1 181 ? -5.571 -0.009 -12.218 1.00 92.25 181 LYS A C 1
ATOM 1340 O O . LYS A 1 181 ? -6.368 -0.369 -11.362 1.00 92.25 181 LYS A O 1
ATOM 1345 N N . VAL A 1 182 ? -4.600 0.876 -11.988 1.00 90.00 182 VAL A N 1
ATOM 1346 C CA . VAL A 1 182 ? -4.420 1.543 -10.688 1.00 90.00 182 VAL A CA 1
ATOM 1347 C C . VAL A 1 182 ? -5.671 2.340 -10.311 1.00 90.00 182 VAL A C 1
ATOM 1349 O O . VAL A 1 182 ? -6.125 2.232 -9.181 1.00 90.00 182 VAL A O 1
ATOM 1352 N N . CYS A 1 183 ? -6.290 3.069 -11.246 1.00 93.38 183 CYS A N 1
ATOM 1353 C CA . CYS A 1 183 ? -7.535 3.794 -10.967 1.00 93.38 183 CYS A CA 1
ATOM 1354 C C . CYS A 1 183 ? -8.697 2.868 -10.571 1.00 93.38 183 CYS A C 1
ATOM 1356 O O . CYS A 1 183 ? -9.478 3.214 -9.689 1.00 93.38 183 CYS A O 1
ATOM 1358 N N . LEU A 1 184 ? -8.823 1.700 -11.209 1.00 95.00 184 LEU A N 1
ATOM 1359 C CA . LEU A 1 184 ? -9.842 0.708 -10.846 1.00 95.00 184 LEU A CA 1
ATOM 1360 C C . LEU A 1 184 ? -9.562 0.070 -9.479 1.00 95.00 184 LEU A C 1
ATOM 1362 O O . LEU A 1 184 ? -10.490 -0.168 -8.712 1.00 95.00 184 LEU A O 1
ATOM 1366 N N . GLU A 1 185 ? -8.294 -0.205 -9.175 1.00 94.81 185 GLU A N 1
ATOM 1367 C CA . GLU A 1 185 ? -7.865 -0.739 -7.879 1.00 94.81 185 GLU A CA 1
ATOM 1368 C C . GLU A 1 185 ? -8.120 0.262 -6.743 1.00 94.81 185 GLU A C 1
ATOM 1370 O O . GLU A 1 185 ? -8.630 -0.134 -5.696 1.00 94.81 185 GLU A O 1
ATOM 1375 N N . GLU A 1 186 ? -7.853 1.547 -6.975 1.00 95.25 186 GLU A N 1
ATOM 1376 C CA . GLU A 1 186 ? -8.165 2.638 -6.046 1.00 95.25 186 GLU A CA 1
ATOM 1377 C C . GLU A 1 186 ? -9.673 2.765 -5.801 1.00 95.25 186 GLU A C 1
ATOM 1379 O O . GLU A 1 186 ? -10.125 2.821 -4.659 1.00 95.25 186 GLU A O 1
ATOM 1384 N N . ALA A 1 187 ? -10.476 2.757 -6.872 1.00 95.81 187 ALA A N 1
ATOM 1385 C CA . ALA A 1 187 ? -11.932 2.824 -6.762 1.00 95.81 187 ALA A CA 1
ATOM 1386 C C . ALA A 1 187 ? -12.487 1.643 -5.953 1.00 95.81 187 ALA A C 1
ATOM 1388 O O . ALA A 1 187 ? -13.300 1.840 -5.053 1.00 95.81 187 ALA A O 1
ATOM 1389 N N . GLN A 1 188 ? -11.985 0.431 -6.212 1.00 95.69 188 GLN A N 1
ATOM 1390 C CA . GLN A 1 188 ? -12.345 -0.750 -5.432 1.00 95.69 188 GLN A CA 1
ATOM 1391 C C . GLN A 1 188 ? -11.954 -0.604 -3.953 1.00 95.69 188 GLN A C 1
ATOM 1393 O O . GLN A 1 188 ? -12.722 -1.011 -3.084 1.00 95.69 188 GLN A O 1
ATOM 1398 N N . ALA A 1 189 ? -10.771 -0.061 -3.647 1.00 96.00 189 ALA A N 1
ATOM 1399 C CA . ALA A 1 189 ? -10.344 0.144 -2.265 1.00 96.00 189 ALA A CA 1
ATOM 1400 C C . ALA A 1 189 ? -11.302 1.082 -1.519 1.00 96.00 189 ALA A C 1
ATOM 1402 O O . ALA A 1 189 ? -11.771 0.726 -0.438 1.00 96.00 189 ALA A O 1
ATOM 1403 N N . HIS A 1 190 ? -11.688 2.197 -2.143 1.00 95.19 190 HIS A N 1
ATOM 1404 C CA . HIS A 1 190 ? -12.681 3.117 -1.589 1.00 95.19 190 HIS A CA 1
ATOM 1405 C C . HIS A 1 190 ? -14.070 2.490 -1.407 1.00 95.19 190 HIS A C 1
ATOM 1407 O O . HIS A 1 190 ? -14.712 2.710 -0.382 1.00 95.19 190 HIS A O 1
ATOM 1413 N N . GLU A 1 191 ? -14.544 1.685 -2.362 1.00 95.50 191 GLU A N 1
ATOM 1414 C CA . GLU A 1 191 ? -15.839 0.997 -2.245 1.00 95.50 191 GLU A CA 1
ATOM 1415 C C . GLU A 1 191 ? -15.903 0.065 -1.022 1.00 95.50 191 GLU A C 1
ATOM 1417 O O . GLU A 1 191 ? -16.961 -0.084 -0.407 1.00 95.50 191 GLU A O 1
ATOM 1422 N N . LEU A 1 192 ? -14.774 -0.542 -0.640 1.00 96.38 192 LEU A N 1
ATOM 1423 C CA . LEU A 1 192 ? -14.708 -1.491 0.472 1.00 96.38 192 LEU A CA 1
ATOM 1424 C C . LEU A 1 192 ? -14.567 -0.834 1.852 1.00 96.38 192 LEU A C 1
ATOM 1426 O O . LEU A 1 192 ? -14.852 -1.491 2.853 1.00 96.38 192 LEU A O 1
ATOM 1430 N N . GLU A 1 193 ? -14.184 0.441 1.943 1.00 94.56 193 GLU A N 1
ATOM 1431 C CA . GLU A 1 193 ? -13.966 1.129 3.226 1.00 94.56 193 GLU A CA 1
ATOM 1432 C C . GLU A 1 193 ? -15.195 1.087 4.144 1.00 94.56 193 GLU A C 1
ATOM 1434 O O . GLU A 1 193 ? -15.075 0.801 5.338 1.00 94.56 193 GLU A O 1
ATOM 1439 N N . ALA A 1 194 ? -16.386 1.339 3.594 1.00 92.50 194 ALA A N 1
ATOM 1440 C CA . ALA A 1 194 ? -17.629 1.330 4.363 1.00 92.50 194 ALA A CA 1
ATOM 1441 C C . ALA A 1 194 ? -17.961 -0.072 4.901 1.00 92.50 194 ALA A C 1
ATOM 1443 O O . ALA A 1 194 ? -18.323 -0.215 6.069 1.00 92.50 194 ALA A O 1
ATOM 1444 N N . ALA A 1 195 ? -17.772 -1.108 4.078 1.00 94.62 195 ALA A N 1
ATOM 1445 C CA . ALA A 1 195 ? -18.005 -2.496 4.473 1.00 94.62 195 ALA A CA 1
ATOM 1446 C C . ALA A 1 195 ? -17.002 -2.965 5.543 1.00 94.62 195 ALA A C 1
ATOM 1448 O O . ALA A 1 195 ? -17.372 -3.671 6.480 1.00 94.62 195 ALA A O 1
ATOM 1449 N N . ILE A 1 196 ? -15.740 -2.531 5.453 1.00 95.00 196 ILE A N 1
ATOM 1450 C CA . ILE A 1 196 ? -14.716 -2.813 6.470 1.00 95.00 196 ILE A CA 1
ATOM 1451 C C . ILE A 1 196 ? -15.094 -2.167 7.811 1.00 95.00 196 ILE A C 1
ATOM 1453 O O . ILE A 1 196 ? -14.994 -2.812 8.858 1.00 95.00 196 ILE A O 1
ATOM 1457 N N . LYS A 1 197 ? -15.558 -0.912 7.808 1.00 92.69 197 LYS A N 1
ATOM 1458 C CA . LYS A 1 197 ? -16.035 -0.242 9.032 1.00 92.69 197 LYS A CA 1
ATOM 1459 C C . LYS A 1 197 ? -17.190 -1.002 9.684 1.00 92.69 197 LYS A C 1
ATOM 1461 O O . LYS A 1 197 ? -17.129 -1.298 10.877 1.00 92.69 197 LYS A O 1
ATOM 1466 N N . GLU A 1 198 ? -18.180 -1.405 8.888 1.00 92.94 198 GLU A N 1
ATOM 1467 C CA . GLU A 1 198 ? -19.330 -2.175 9.369 1.00 92.94 198 GLU A CA 1
ATOM 1468 C C . GLU A 1 198 ? -18.905 -3.501 10.021 1.00 92.94 198 GLU A C 1
ATOM 1470 O O . GLU A 1 198 ? -19.288 -3.777 11.159 1.00 92.94 198 GLU A O 1
ATOM 1475 N N . LEU A 1 199 ? -18.046 -4.285 9.358 1.00 92.50 199 LEU A N 1
ATOM 1476 C CA . LEU A 1 199 ? -17.563 -5.570 9.883 1.00 92.50 199 LEU A CA 1
ATOM 1477 C C . LEU A 1 199 ? -16.704 -5.429 11.144 1.00 92.50 199 LEU A C 1
ATOM 1479 O O . LEU A 1 199 ? -16.679 -6.331 11.980 1.00 92.50 199 LEU A O 1
ATOM 1483 N N . THR A 1 200 ? -16.012 -4.302 11.307 1.00 89.44 200 THR A N 1
ATOM 1484 C CA . THR A 1 200 ? -15.196 -4.038 12.500 1.00 89.44 200 THR A CA 1
ATOM 1485 C C . THR A 1 200 ? -15.972 -3.392 13.652 1.00 89.44 200 THR A C 1
ATOM 1487 O O . THR A 1 200 ? -15.401 -3.197 14.730 1.00 89.44 200 THR A O 1
ATOM 1490 N N . GLY A 1 201 ? -17.267 -3.104 13.464 1.00 83.31 201 GLY A N 1
ATOM 1491 C CA . GLY A 1 201 ? -18.143 -2.519 14.483 1.00 83.31 201 GLY A CA 1
ATOM 1492 C C . GLY A 1 201 ? -17.721 -1.109 14.904 1.00 83.31 201 GLY A C 1
ATOM 1493 O O . GLY A 1 201 ? -17.818 -0.770 16.088 1.00 83.31 201 GLY A O 1
ATOM 1494 N N . ARG A 1 202 ? -17.176 -0.330 13.963 1.00 70.25 202 ARG A N 1
ATOM 1495 C CA . ARG A 1 202 ? -16.543 0.976 14.191 1.00 70.25 202 ARG A CA 1
ATOM 1496 C C . ARG A 1 202 ? -17.201 2.085 13.389 1.00 70.25 202 ARG A C 1
ATOM 1498 O O . ARG A 1 202 ? -17.569 1.839 12.222 1.00 70.25 202 ARG A O 1
#

Secondary structure (DSSP, 8-state):
-PPPPP-------------------PPPHHHHHHHHHHHHHHHHHHHHHHHHHH-----EEEEEE-HHHHHHHHHHHHHHHH----HHHHHHHHHHHHHHHHHS---EEEEEETTEEEEEEEGGGGTT--HHHHHHHHHHHHHHHHHHHSTTHHHHHHHHHHHHTTSS---HHHHHHHHHHHHHHHHHHHHHHHHHHHHHT-

Sequence (202 aa):
MASPSPISNQDAPAAARPGPAVNTPALSARHTRLIAEQIRALAGPVAEAVEQLAGPLPTVRTLVTGRVRGALASAAAEASAIGGLTLRARLRDAVSTWWMTRRNTVTATCVLADDGVLIVVFAPALRAAPGDVLVEVFGHELVHAAQVHRPGRREERLEDLRSNHGITKRPPADSYRAESKVCLEEAQAHELEAAIKELTGR

pLDDT: mean 81.71, std 18.69, range [27.22, 98.19]